Protein AF-A0A1G6AG26-F1 (afdb_monomer_lite)

Radius of gyration: 17.38 Å; chains: 1; bounding box: 46×26×56 Å

Organism: Eubacterium oxidoreducens (NCBI:txid1732)

Structure (mmCIF, N/CA/C/O backbone):
data_AF-A0A1G6AG26-F1
#
_entry.id   AF-A0A1G6AG26-F1
#
loop_
_atom_site.group_PDB
_atom_site.id
_atom_site.type_symbol
_atom_site.label_atom_id
_atom_site.label_alt_id
_atom_site.label_comp_id
_atom_site.label_asym_id
_atom_site.label_entity_id
_atom_site.label_seq_id
_atom_site.pdbx_PDB_ins_code
_atom_site.Cartn_x
_atom_site.Cartn_y
_atom_site.Cartn_z
_atom_site.occupancy
_atom_site.B_iso_or_equiv
_atom_site.auth_seq_id
_atom_site.auth_comp_id
_atom_site.auth_asym_id
_atom_site.auth_atom_id
_atom_site.pdbx_PDB_model_num
ATOM 1 N N . MET A 1 1 ? 9.557 -7.636 -20.509 1.00 59.09 1 MET A N 1
ATOM 2 C CA . MET A 1 1 ? 8.493 -6.872 -21.190 1.00 59.09 1 MET A CA 1
ATOM 3 C C . MET A 1 1 ? 7.128 -7.542 -21.044 1.00 59.09 1 MET A C 1
ATOM 5 O O . MET A 1 1 ? 6.285 -6.973 -20.363 1.00 59.09 1 MET A O 1
ATOM 9 N N . ASP A 1 2 ? 6.918 -8.763 -21.554 1.00 82.44 2 ASP A N 1
ATOM 10 C CA . ASP A 1 2 ? 5.585 -9.408 -21.527 1.00 82.44 2 ASP A CA 1
ATOM 11 C C . ASP A 1 2 ? 4.988 -9.544 -20.119 1.00 82.44 2 ASP A C 1
ATOM 13 O O . ASP A 1 2 ? 3.831 -9.195 -19.888 1.00 82.44 2 ASP A O 1
ATOM 17 N N . TYR A 1 3 ? 5.785 -9.982 -19.142 1.00 89.75 3 TYR A N 1
ATOM 18 C CA . TYR A 1 3 ? 5.288 -10.164 -17.777 1.00 89.75 3 TYR A CA 1
ATOM 19 C C . TYR A 1 3 ? 5.050 -8.845 -17.028 1.00 89.75 3 TYR A C 1
ATOM 21 O O . TYR A 1 3 ? 4.173 -8.795 -16.170 1.00 89.75 3 TYR A O 1
ATOM 29 N N . GLU A 1 4 ? 5.800 -7.782 -17.335 1.00 92.56 4 GLU A N 1
ATOM 30 C CA . GLU A 1 4 ? 5.636 -6.464 -16.702 1.00 92.56 4 GLU A CA 1
ATOM 31 C C . GLU A 1 4 ? 4.335 -5.818 -17.156 1.00 92.56 4 GLU A C 1
ATOM 33 O O . GLU A 1 4 ? 3.578 -5.302 -16.337 1.00 92.56 4 GLU A O 1
ATOM 38 N N . MET A 1 5 ? 4.036 -5.932 -18.451 1.00 94.06 5 MET A N 1
ATOM 39 C CA . MET A 1 5 ? 2.776 -5.473 -19.021 1.00 94.06 5 MET A CA 1
ATOM 40 C C . MET A 1 5 ? 1.592 -6.240 -18.434 1.00 94.06 5 MET A C 1
ATOM 42 O O . MET A 1 5 ? 0.627 -5.618 -17.994 1.00 94.06 5 MET A O 1
ATOM 46 N N . ILE A 1 6 ? 1.671 -7.574 -18.375 1.00 93.12 6 ILE A N 1
ATOM 47 C CA . ILE A 1 6 ? 0.608 -8.400 -17.786 1.00 93.12 6 ILE A CA 1
ATOM 48 C C . ILE A 1 6 ? 0.399 -8.036 -16.311 1.00 93.12 6 ILE A C 1
ATOM 50 O O . ILE A 1 6 ? -0.735 -7.809 -15.889 1.00 93.12 6 ILE A O 1
ATOM 54 N N . ALA A 1 7 ? 1.478 -7.933 -15.531 1.00 96.00 7 ALA A N 1
ATOM 55 C CA . ALA A 1 7 ? 1.404 -7.564 -14.121 1.00 96.00 7 ALA A CA 1
ATOM 56 C C . ALA A 1 7 ? 0.787 -6.169 -13.930 1.00 96.00 7 ALA A C 1
ATOM 58 O O . ALA A 1 7 ? -0.113 -6.004 -13.102 1.00 96.00 7 ALA A O 1
ATOM 59 N N . ALA A 1 8 ? 1.216 -5.185 -14.728 1.00 96.12 8 ALA A N 1
ATOM 60 C CA . ALA A 1 8 ? 0.698 -3.828 -14.651 1.00 96.12 8 ALA A CA 1
ATOM 61 C C . ALA A 1 8 ? -0.791 -3.754 -15.024 1.00 96.12 8 ALA A C 1
ATOM 63 O O . ALA A 1 8 ? -1.578 -3.115 -14.322 1.00 96.12 8 ALA A O 1
ATOM 64 N N . LEU A 1 9 ? -1.190 -4.464 -16.082 1.00 96.75 9 LEU A N 1
ATOM 65 C CA . LEU A 1 9 ? -2.568 -4.513 -16.556 1.00 96.75 9 LEU A CA 1
ATOM 66 C C . LEU A 1 9 ? -3.501 -5.170 -15.531 1.00 96.75 9 LEU A C 1
ATOM 68 O O . LEU A 1 9 ? -4.597 -4.665 -15.288 1.00 96.75 9 LEU A O 1
ATOM 72 N N . ILE A 1 10 ? -3.067 -6.264 -14.895 1.00 97.56 10 ILE A N 1
ATOM 73 C CA . ILE A 1 10 ? -3.851 -6.949 -13.857 1.00 97.56 10 ILE A CA 1
ATOM 74 C C . ILE A 1 10 ? -4.131 -6.002 -12.688 1.00 97.56 10 ILE A C 1
ATOM 76 O O . ILE A 1 10 ? -5.278 -5.892 -12.248 1.00 97.56 10 ILE A O 1
ATOM 80 N N . VAL A 1 11 ? -3.113 -5.283 -12.205 1.00 98.44 11 VAL A N 1
ATOM 81 C CA . VAL A 1 11 ? -3.307 -4.328 -11.107 1.00 98.44 11 VAL A CA 1
ATOM 82 C C . VAL A 1 11 ? -4.155 -3.140 -11.550 1.00 98.44 11 VAL A C 1
ATOM 84 O O . VAL A 1 11 ? -5.024 -2.711 -10.789 1.00 98.44 11 VAL A O 1
ATOM 87 N N . PHE A 1 12 ? -3.975 -2.634 -12.773 1.00 98.50 12 PHE A N 1
ATOM 88 C CA . PHE A 1 12 ? -4.817 -1.567 -13.313 1.00 98.50 12 PHE A CA 1
ATOM 89 C C . PHE A 1 12 ? -6.297 -1.969 -13.331 1.00 98.50 12 PHE A C 1
ATOM 91 O O . PHE A 1 12 ? -7.129 -1.262 -12.768 1.00 98.50 12 PHE A O 1
ATOM 98 N N . ILE A 1 13 ? -6.631 -3.131 -13.900 1.00 98.38 13 ILE A N 1
ATOM 99 C CA . ILE A 1 13 ? -8.017 -3.615 -13.967 1.00 98.38 13 ILE A CA 1
ATOM 100 C C . ILE A 1 13 ? -8.580 -3.829 -12.557 1.00 98.38 13 ILE A C 1
ATOM 102 O O . ILE A 1 13 ? -9.687 -3.384 -12.254 1.00 98.38 13 ILE A O 1
ATOM 106 N N . ALA A 1 14 ? -7.816 -4.466 -11.671 1.00 98.56 14 ALA A N 1
ATOM 107 C CA . ALA A 1 14 ? -8.247 -4.745 -10.306 1.00 98.56 14 ALA A CA 1
ATOM 108 C C . ALA A 1 14 ? -8.492 -3.468 -9.484 1.00 98.56 14 ALA A C 1
ATOM 110 O O . ALA A 1 14 ? -9.504 -3.352 -8.790 1.00 98.56 14 ALA A O 1
ATOM 111 N N . SER A 1 15 ? -7.593 -2.488 -9.584 1.00 98.50 15 SER A N 1
ATOM 112 C CA . SER A 1 15 ? -7.737 -1.190 -8.916 1.00 98.50 15 SER A CA 1
ATOM 113 C C . SER A 1 15 ? -8.835 -0.327 -9.533 1.00 98.50 15 SER A C 1
ATOM 115 O O . SER A 1 15 ? -9.526 0.361 -8.786 1.00 98.50 15 SER A O 1
ATOM 117 N N . LEU A 1 16 ? -9.084 -0.425 -10.843 1.00 98.44 16 LEU A N 1
ATOM 118 C CA . LEU A 1 16 ? -10.243 0.190 -11.492 1.00 98.44 16 LEU A CA 1
ATOM 119 C C . LEU A 1 16 ? -11.554 -0.402 -10.960 1.00 98.44 16 LEU A C 1
ATOM 121 O O . LEU A 1 16 ? -12.439 0.348 -10.556 1.00 98.44 16 LEU A O 1
ATOM 125 N N . ILE A 1 17 ? -11.673 -1.733 -10.893 1.00 98.31 17 ILE A N 1
ATOM 126 C CA . ILE A 1 17 ? -12.851 -2.409 -10.322 1.00 98.31 17 ILE A CA 1
ATOM 127 C C . ILE A 1 17 ? -13.053 -1.988 -8.861 1.00 98.31 17 ILE A C 1
ATOM 129 O O . ILE A 1 17 ? -14.158 -1.592 -8.476 1.00 98.31 17 ILE A O 1
ATOM 133 N N . GLY A 1 18 ? -11.985 -2.027 -8.056 1.00 97.56 18 GLY A N 1
ATOM 134 C CA . GLY A 1 18 ? -12.010 -1.586 -6.663 1.00 97.56 18 GLY A CA 1
ATOM 135 C C . GLY A 1 18 ? -12.455 -0.128 -6.531 1.00 97.56 18 GLY A C 1
ATOM 136 O O . GLY A 1 18 ? -13.363 0.179 -5.757 1.00 97.56 18 GLY A O 1
ATOM 137 N N . PHE A 1 19 ? -11.887 0.773 -7.333 1.00 97.19 19 PHE A N 1
ATOM 138 C CA . PHE A 1 19 ? -12.242 2.188 -7.324 1.00 97.19 19 PHE A CA 1
ATOM 139 C C . PHE A 1 19 ? -13.695 2.430 -7.748 1.00 97.19 19 PHE A C 1
ATOM 141 O O . PHE A 1 19 ? -14.403 3.148 -7.046 1.00 97.19 19 PHE A O 1
ATOM 148 N N . LEU A 1 20 ? -14.178 1.800 -8.825 1.00 97.50 20 LEU A N 1
ATOM 149 C CA . LEU A 1 20 ? -15.574 1.914 -9.267 1.00 97.50 20 LEU A CA 1
ATOM 150 C C . LEU A 1 20 ? -16.545 1.443 -8.178 1.00 97.50 20 LEU A C 1
ATOM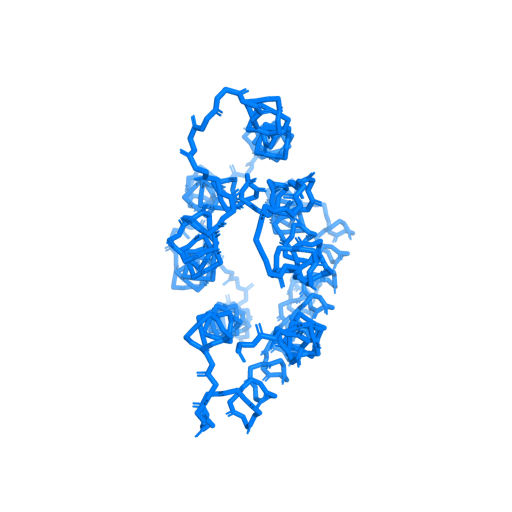 152 O O . LEU A 1 20 ? -17.523 2.134 -7.877 1.00 97.50 20 LEU A O 1
ATOM 156 N N . TYR A 1 21 ? -16.238 0.321 -7.519 1.00 96.81 21 TYR A N 1
ATOM 157 C CA . TYR A 1 21 ? -16.985 -0.124 -6.344 1.00 96.81 21 TYR A CA 1
ATOM 158 C C . TYR A 1 21 ? -16.973 0.942 -5.235 1.00 96.81 21 TYR A C 1
ATOM 160 O O . TYR A 1 21 ? -18.023 1.260 -4.662 1.00 96.81 21 TYR A O 1
ATOM 168 N N . GLY A 1 22 ? -15.809 1.533 -4.951 1.00 94.75 22 GLY A N 1
ATOM 169 C CA . GLY A 1 22 ? -15.651 2.633 -4.000 1.00 94.75 22 GLY A CA 1
ATOM 170 C C . GLY A 1 22 ? -16.479 3.868 -4.359 1.00 94.75 22 GLY A C 1
ATOM 171 O O . GLY A 1 22 ? -17.162 4.422 -3.500 1.00 94.75 22 GLY A O 1
ATOM 172 N N . VAL A 1 23 ? -16.507 4.283 -5.623 1.00 94.31 23 VAL A N 1
ATOM 173 C CA . VAL A 1 23 ? -17.298 5.438 -6.068 1.00 94.31 23 VAL A CA 1
ATOM 174 C C . VAL A 1 23 ? -18.787 5.198 -5.820 1.00 94.31 23 VAL A C 1
ATOM 176 O O . VAL A 1 23 ? -19.434 5.985 -5.124 1.00 94.31 23 VAL A O 1
ATOM 179 N N . VAL A 1 24 ? -19.307 4.075 -6.323 1.00 93.69 24 VAL A N 1
ATOM 180 C CA . VAL A 1 24 ? -20.739 3.739 -6.279 1.00 93.69 24 VAL A CA 1
ATOM 181 C C . VAL A 1 24 ? -21.231 3.518 -4.849 1.00 93.69 24 VAL A C 1
ATOM 183 O O . VAL A 1 24 ? -22.338 3.927 -4.484 1.00 93.69 24 VAL A O 1
ATOM 186 N N . THR A 1 25 ? -20.427 2.853 -4.017 1.00 91.88 25 THR A N 1
ATOM 187 C CA . THR A 1 25 ? -20.880 2.417 -2.690 1.00 91.88 25 THR A CA 1
ATOM 188 C C . THR A 1 25 ? -20.425 3.314 -1.546 1.00 91.88 25 THR A C 1
ATOM 190 O O . THR A 1 25 ? -21.105 3.342 -0.515 1.00 91.88 25 THR A O 1
ATOM 193 N N . ILE A 1 26 ? -19.311 4.035 -1.712 1.00 90.69 26 ILE A N 1
ATOM 194 C CA . ILE A 1 26 ? -18.659 4.812 -0.656 1.00 90.69 26 ILE A CA 1
ATOM 195 C C . ILE A 1 26 ? -18.723 6.318 -0.929 1.00 90.69 26 ILE A C 1
ATOM 197 O O . ILE A 1 26 ? -19.294 7.040 -0.111 1.00 90.69 26 ILE A O 1
ATOM 201 N N . VAL A 1 27 ? -18.151 6.789 -2.043 1.00 85.06 27 VAL A N 1
ATOM 202 C CA . VAL A 1 27 ? -17.879 8.223 -2.281 1.00 85.06 27 VAL A CA 1
ATOM 203 C C . VAL A 1 27 ? -19.157 9.031 -2.490 1.00 85.06 27 VAL A C 1
ATOM 205 O O . VAL A 1 27 ? -19.331 10.064 -1.840 1.00 85.06 27 VAL A O 1
ATOM 208 N N . VAL A 1 28 ? -20.054 8.545 -3.355 1.00 82.19 28 VAL A N 1
ATOM 209 C CA . VAL A 1 28 ? -21.320 9.223 -3.698 1.00 82.19 28 VAL A CA 1
ATOM 210 C C . VAL A 1 28 ? -22.279 9.276 -2.504 1.00 82.19 28 VAL A C 1
ATOM 212 O O . VAL A 1 28 ? -23.129 10.158 -2.407 1.00 82.19 28 VAL A O 1
ATOM 215 N N . ARG A 1 29 ? -22.141 8.347 -1.555 1.00 81.69 29 ARG A N 1
ATOM 216 C CA . ARG A 1 29 ? -23.006 8.257 -0.376 1.00 81.69 29 ARG A CA 1
ATOM 217 C C . ARG A 1 29 ? -22.455 9.081 0.797 1.00 81.69 29 ARG A C 1
ATOM 219 O O . ARG A 1 29 ? -21.274 9.434 0.863 1.00 81.69 29 ARG A O 1
ATOM 226 N N . ARG A 1 30 ? -23.316 9.368 1.779 1.00 80.31 30 ARG A N 1
ATOM 227 C CA . ARG A 1 30 ? -22.943 10.025 3.048 1.00 80.31 30 ARG A CA 1
ATOM 228 C C . ARG A 1 30 ? -22.248 9.051 4.014 1.00 80.31 30 ARG A C 1
ATOM 230 O O . ARG A 1 30 ? -22.712 8.840 5.124 1.00 80.31 30 ARG A O 1
ATOM 237 N N . ASN A 1 31 ? -21.156 8.432 3.572 1.00 84.94 31 ASN A N 1
ATOM 238 C CA . ASN A 1 31 ? -20.321 7.583 4.423 1.00 84.94 31 ASN A CA 1
ATOM 239 C C . ASN A 1 31 ? -19.239 8.392 5.149 1.00 84.94 31 ASN A C 1
ATOM 241 O O . ASN A 1 31 ? -18.894 9.499 4.724 1.00 84.94 31 ASN A O 1
ATOM 245 N N . ALA A 1 32 ? -18.675 7.794 6.201 1.00 86.81 32 ALA A N 1
ATOM 246 C CA . ALA A 1 32 ? -17.570 8.352 6.973 1.00 86.81 32 ALA A CA 1
ATOM 247 C C . ALA A 1 32 ? -16.374 8.742 6.087 1.00 86.81 32 ALA A C 1
ATOM 249 O O . ALA A 1 32 ? -16.048 8.057 5.112 1.00 86.81 32 ALA A O 1
ATOM 250 N N . LEU A 1 33 ? -15.691 9.829 6.463 1.00 90.12 33 LEU A N 1
ATOM 251 C CA . LEU A 1 33 ? -14.523 10.338 5.739 1.00 90.12 33 LEU A CA 1
ATOM 252 C C . LEU A 1 33 ? -13.416 9.278 5.621 1.00 90.12 33 LEU A C 1
ATOM 254 O O . LEU A 1 33 ? -12.818 9.159 4.555 1.00 90.12 33 LEU A O 1
ATOM 258 N N . TYR A 1 34 ? -13.233 8.450 6.653 1.00 90.88 34 TYR A N 1
ATOM 259 C CA . TYR A 1 34 ? -12.294 7.326 6.657 1.00 90.88 34 TYR A CA 1
ATOM 260 C C . TYR A 1 34 ? -12.449 6.422 5.424 1.00 90.88 34 TYR A C 1
ATOM 262 O O . TYR A 1 34 ? -11.497 6.221 4.674 1.00 90.88 34 TYR A O 1
ATOM 270 N N . LEU A 1 35 ? -13.673 5.958 5.138 1.00 92.06 35 LEU A N 1
ATOM 271 C CA . LEU A 1 35 ? -13.967 5.122 3.967 1.00 92.06 35 LEU A CA 1
ATOM 272 C C . LEU A 1 35 ? -13.613 5.830 2.651 1.00 92.06 35 LEU A C 1
ATOM 274 O O . LEU A 1 35 ? -13.084 5.206 1.730 1.00 92.06 35 LEU A O 1
ATOM 278 N N . LYS A 1 36 ? -13.904 7.134 2.558 1.00 94.19 36 LYS A N 1
ATOM 279 C CA . LYS A 1 36 ? -13.622 7.933 1.357 1.00 94.19 36 LYS A CA 1
ATOM 280 C C . LYS A 1 36 ? -12.121 8.070 1.121 1.00 94.19 36 LYS A C 1
ATOM 282 O O . LYS A 1 36 ? -11.691 7.926 -0.017 1.00 94.19 36 LYS A O 1
ATOM 287 N N . MET A 1 37 ? -11.331 8.278 2.175 1.00 95.12 37 MET A N 1
ATOM 288 C CA . MET A 1 37 ? -9.870 8.337 2.072 1.00 95.12 37 MET A CA 1
ATOM 289 C C . MET A 1 37 ? -9.296 7.031 1.520 1.00 95.12 37 MET A C 1
ATOM 291 O O . MET A 1 37 ? -8.472 7.070 0.612 1.00 95.12 37 MET A O 1
ATOM 295 N N . ILE A 1 38 ? -9.779 5.877 1.994 1.00 96.12 38 ILE A N 1
ATOM 296 C CA . ILE A 1 38 ? -9.297 4.584 1.489 1.00 96.12 38 ILE A CA 1
ATOM 297 C C . ILE A 1 38 ? -9.703 4.386 0.022 1.00 96.12 38 ILE A C 1
ATOM 299 O O . ILE A 1 38 ? -8.881 3.958 -0.784 1.00 96.12 38 ILE A O 1
ATOM 303 N N . ALA A 1 39 ? -10.930 4.758 -0.362 1.00 96.81 39 ALA A N 1
ATOM 304 C CA . ALA A 1 39 ? -11.371 4.689 -1.759 1.00 96.81 39 ALA A CA 1
ATOM 305 C C . ALA A 1 39 ? -10.513 5.566 -2.691 1.00 96.81 39 ALA A C 1
ATOM 307 O O . ALA A 1 39 ? -10.154 5.127 -3.784 1.00 96.81 39 ALA A O 1
ATOM 308 N N . LEU A 1 40 ? -10.137 6.769 -2.246 1.00 96.88 40 LEU A N 1
ATOM 309 C CA . LEU A 1 40 ? -9.213 7.642 -2.975 1.00 96.88 40 LEU A CA 1
ATOM 310 C C . LEU A 1 40 ? -7.797 7.056 -3.039 1.00 96.88 40 LEU A C 1
ATOM 312 O O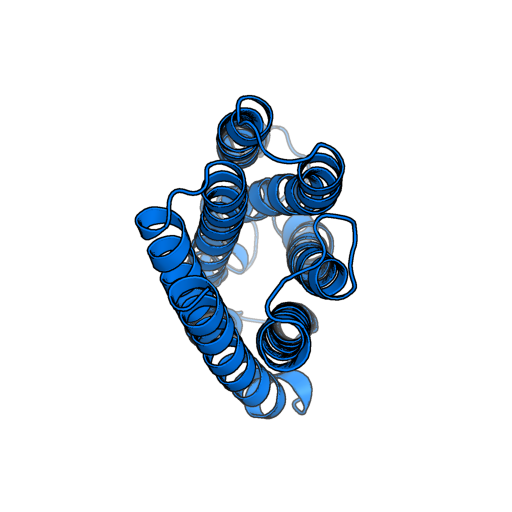 . LEU A 1 40 ? -7.162 7.137 -4.085 1.00 96.88 40 LEU A O 1
ATOM 316 N N . GLY A 1 41 ? -7.331 6.387 -1.982 1.00 97.56 41 GLY A N 1
ATOM 317 C CA . GLY A 1 41 ? -6.059 5.665 -2.009 1.00 97.56 41 GLY A CA 1
ATOM 318 C C . GLY A 1 41 ? -6.011 4.584 -3.097 1.00 97.56 41 GLY A C 1
ATOM 319 O O . GLY A 1 41 ? -5.009 4.460 -3.801 1.00 97.56 41 GLY A O 1
ATOM 320 N N . ILE A 1 42 ? -7.108 3.848 -3.300 1.00 98.25 42 ILE A N 1
ATOM 321 C CA . ILE A 1 42 ? -7.221 2.859 -4.389 1.00 98.25 42 ILE A CA 1
ATOM 322 C C . ILE A 1 42 ? -7.271 3.534 -5.763 1.00 98.25 42 ILE A C 1
ATOM 324 O O . ILE A 1 42 ? -6.651 3.040 -6.705 1.00 98.25 42 ILE A O 1
ATOM 328 N N . ALA A 1 43 ? -7.910 4.702 -5.869 1.00 97.94 43 ALA A N 1
ATOM 329 C CA . ALA A 1 43 ? -7.858 5.519 -7.081 1.00 97.94 43 ALA A CA 1
ATOM 330 C C . ALA A 1 43 ? -6.414 5.908 -7.451 1.00 97.94 43 ALA A C 1
ATOM 332 O O . ALA A 1 43 ? -6.051 5.908 -8.625 1.00 97.94 43 ALA A O 1
ATOM 333 N N . CYS A 1 44 ? -5.565 6.197 -6.460 1.00 98.44 44 CYS A N 1
ATOM 334 C CA . CYS A 1 44 ? -4.163 6.521 -6.706 1.00 98.44 44 CYS A CA 1
ATOM 335 C C . CYS A 1 44 ? -3.369 5.319 -7.257 1.00 98.44 44 CYS A C 1
ATOM 337 O O . CYS A 1 44 ? -2.572 5.504 -8.179 1.00 98.44 44 CYS A O 1
ATOM 339 N N . ILE A 1 45 ? -3.627 4.090 -6.780 1.00 98.19 45 ILE A N 1
ATOM 340 C CA . ILE A 1 45 ? -3.059 2.872 -7.396 1.00 98.19 45 ILE A CA 1
ATOM 341 C C . ILE A 1 45 ? -3.546 2.732 -8.841 1.00 98.19 45 ILE A C 1
ATOM 343 O O . ILE A 1 45 ? -2.736 2.498 -9.734 1.00 98.19 45 ILE A O 1
ATOM 347 N N . MET A 1 46 ? -4.838 2.942 -9.098 1.00 98.12 46 MET A N 1
ATOM 348 C CA . MET A 1 46 ? -5.388 2.888 -10.456 1.00 98.12 46 MET A CA 1
ATOM 349 C C . MET A 1 46 ? -4.679 3.864 -11.401 1.00 98.12 46 MET A C 1
ATOM 351 O O . MET A 1 46 ? -4.270 3.466 -12.488 1.00 98.12 46 MET A O 1
ATOM 355 N N . ILE A 1 47 ? -4.470 5.115 -10.982 1.00 97.88 47 ILE A N 1
ATOM 356 C CA . ILE A 1 47 ? -3.745 6.117 -11.781 1.00 97.88 47 ILE A CA 1
ATOM 357 C C . ILE A 1 47 ? -2.287 5.691 -12.013 1.00 97.88 47 ILE A C 1
ATOM 359 O O . ILE A 1 47 ? -1.776 5.837 -13.124 1.00 97.88 47 ILE A O 1
ATOM 363 N N . SER A 1 48 ? -1.631 5.133 -10.990 1.00 97.88 48 SER A N 1
ATOM 364 C CA . SER A 1 48 ? -0.258 4.625 -11.090 1.00 97.88 48 SER A CA 1
ATOM 365 C C . SER A 1 48 ? -0.118 3.571 -12.188 1.00 97.88 48 SER A C 1
ATOM 367 O O . SER A 1 48 ? 0.693 3.706 -13.107 1.00 97.88 48 SER A O 1
ATOM 369 N N . TYR A 1 49 ? -0.969 2.549 -12.130 1.00 97.81 49 TYR A N 1
ATOM 370 C CA . TYR A 1 49 ? -0.908 1.417 -13.043 1.00 97.81 49 TYR A CA 1
ATOM 371 C C . TYR A 1 49 ? -1.507 1.715 -14.416 1.00 97.81 49 TYR A C 1
ATOM 373 O O . TYR A 1 49 ? -1.075 1.120 -15.402 1.00 97.81 49 TYR A O 1
ATOM 381 N N . PHE A 1 50 ? -2.411 2.692 -14.519 1.00 97.75 50 PHE A N 1
ATOM 382 C CA . PHE A 1 50 ? -2.797 3.264 -15.805 1.00 97.75 50 PHE A CA 1
ATOM 383 C C . PHE A 1 50 ? -1.586 3.888 -16.508 1.00 97.75 50 PHE A C 1
ATOM 385 O O . PHE A 1 50 ? -1.314 3.568 -17.664 1.00 97.75 50 PHE A O 1
ATOM 392 N N . TYR A 1 51 ? -0.804 4.709 -15.795 1.00 97.25 51 TYR A N 1
ATOM 393 C CA . TYR A 1 51 ? 0.419 5.296 -16.341 1.00 97.25 51 TYR A CA 1
ATOM 394 C C . TYR A 1 51 ? 1.439 4.226 -16.754 1.00 97.25 51 TYR A C 1
ATOM 396 O O . TYR A 1 51 ? 1.947 4.285 -17.872 1.00 97.25 51 TYR A O 1
ATOM 404 N N . PHE A 1 52 ? 1.720 3.236 -15.898 1.00 96.00 52 PHE A N 1
ATOM 405 C CA . PHE A 1 52 ? 2.668 2.164 -16.233 1.00 96.00 52 PHE A CA 1
ATOM 406 C C . PHE A 1 52 ? 2.227 1.353 -17.452 1.00 96.00 52 PHE A C 1
ATOM 408 O O . PHE A 1 52 ? 3.037 1.106 -18.342 1.00 96.00 52 PHE A O 1
ATOM 415 N N . THR A 1 53 ? 0.939 1.015 -17.536 1.00 95.69 53 THR A N 1
ATOM 416 C CA . THR A 1 53 ? 0.377 0.308 -18.694 1.00 95.69 53 THR A CA 1
ATOM 417 C C . THR A 1 53 ? 0.542 1.135 -19.969 1.00 95.69 53 THR A C 1
ATOM 419 O O . THR A 1 53 ? 1.020 0.619 -20.974 1.00 95.69 53 THR A O 1
ATOM 422 N N . LEU A 1 54 ? 0.226 2.436 -19.934 1.00 95.06 54 LEU A N 1
ATOM 423 C CA . LEU A 1 54 ? 0.410 3.317 -21.091 1.00 95.06 54 LEU A CA 1
ATOM 424 C C . LEU A 1 54 ? 1.878 3.450 -21.513 1.00 95.06 54 LEU A C 1
ATOM 426 O O . LEU A 1 54 ? 2.159 3.456 -22.710 1.00 95.06 54 LEU A O 1
ATOM 430 N N . GLN A 1 55 ? 2.814 3.552 -20.565 1.00 95.00 55 GLN A N 1
ATOM 431 C CA . GLN A 1 55 ? 4.246 3.614 -20.882 1.00 95.00 55 GLN A CA 1
ATOM 432 C C . GLN A 1 55 ? 4.718 2.333 -21.572 1.00 95.00 55 GLN A C 1
ATOM 434 O O . GLN A 1 55 ? 5.363 2.409 -22.613 1.00 95.00 55 GLN A O 1
ATOM 439 N N . LEU A 1 56 ? 4.331 1.166 -21.053 1.00 93.69 56 LEU A N 1
ATOM 440 C CA . LEU A 1 56 ? 4.680 -0.119 -21.660 1.00 93.69 56 LEU A CA 1
ATOM 441 C C . LEU A 1 56 ? 4.055 -0.293 -23.053 1.00 93.69 56 LEU A C 1
ATOM 443 O O . LEU A 1 56 ? 4.717 -0.812 -23.941 1.00 93.69 56 LEU A O 1
ATOM 447 N N . LEU A 1 57 ? 2.832 0.202 -23.277 1.00 92.50 57 LEU A N 1
ATOM 448 C CA . LEU A 1 57 ? 2.167 0.131 -24.586 1.00 92.50 57 LEU A CA 1
ATOM 449 C C . LEU A 1 57 ? 2.728 1.105 -25.631 1.00 92.50 57 LEU A C 1
ATOM 451 O O . LEU A 1 57 ? 2.620 0.840 -26.823 1.00 92.50 57 LEU A O 1
ATOM 455 N N . THR A 1 58 ? 3.262 2.256 -25.211 1.00 93.00 58 THR A N 1
ATOM 456 C CA . THR A 1 58 ? 3.664 3.333 -26.142 1.00 93.00 58 THR A CA 1
ATOM 457 C C . THR A 1 58 ? 5.168 3.480 -26.311 1.00 93.00 58 THR A C 1
ATOM 459 O O . THR A 1 58 ? 5.615 3.979 -27.341 1.00 93.00 58 THR A O 1
ATOM 462 N N . ARG A 1 59 ? 5.949 3.101 -25.298 1.00 87.44 59 ARG A N 1
ATOM 463 C CA . ARG A 1 59 ? 7.408 3.265 -25.263 1.00 87.44 59 ARG A CA 1
ATOM 464 C C . ARG A 1 59 ? 8.154 1.978 -24.938 1.00 87.44 59 ARG A C 1
ATOM 466 O O . ARG A 1 59 ? 9.372 2.031 -24.838 1.00 87.44 59 ARG A O 1
ATOM 473 N N . GLU A 1 60 ? 7.444 0.870 -24.717 1.00 86.25 60 GLU A N 1
ATOM 474 C CA . GLU A 1 60 ? 8.012 -0.450 -24.389 1.00 86.25 60 GLU A CA 1
ATOM 475 C C . GLU A 1 60 ? 8.856 -0.490 -23.099 1.00 86.25 60 GLU A C 1
ATOM 477 O O . GLU A 1 60 ? 9.425 -1.521 -22.746 1.00 86.25 60 GLU A O 1
ATOM 482 N N . MET A 1 61 ? 8.908 0.610 -22.341 1.00 87.25 61 MET A N 1
ATOM 483 C CA . MET A 1 61 ? 9.675 0.717 -21.104 1.00 87.25 61 MET A CA 1
ATOM 484 C C . MET A 1 61 ? 9.059 1.725 -20.133 1.00 87.25 61 MET A C 1
ATOM 486 O O . MET A 1 61 ? 8.506 2.753 -20.531 1.00 87.25 61 MET A O 1
ATOM 490 N N . ILE A 1 62 ? 9.208 1.459 -18.835 1.00 88.94 62 ILE A N 1
ATOM 491 C CA . ILE A 1 62 ? 8.900 2.426 -17.777 1.00 88.94 62 ILE A CA 1
ATOM 492 C C . ILE A 1 62 ? 10.172 3.239 -17.491 1.00 88.94 62 ILE A C 1
ATOM 494 O O . ILE A 1 62 ? 11.234 2.641 -17.305 1.00 88.94 62 ILE A O 1
ATOM 498 N N . PRO A 1 63 ? 10.103 4.583 -17.420 1.00 89.75 63 PRO A N 1
ATOM 499 C CA . PRO A 1 63 ? 11.259 5.402 -17.066 1.00 89.75 63 PRO A CA 1
ATOM 500 C C . PRO A 1 63 ? 11.860 4.975 -15.723 1.00 89.75 63 PRO A C 1
ATOM 502 O O . PRO A 1 63 ? 11.138 4.861 -14.731 1.00 89.75 63 PRO A O 1
ATOM 505 N N . SER A 1 64 ? 13.179 4.773 -15.689 1.00 85.81 64 SER A N 1
ATOM 506 C CA . SER A 1 64 ? 13.885 4.300 -14.494 1.00 85.81 64 SER A CA 1
ATOM 507 C C . SER A 1 64 ? 13.878 5.319 -13.355 1.00 85.81 64 SER A C 1
ATOM 509 O O . SER A 1 64 ? 13.876 4.933 -12.195 1.00 85.81 64 SER A O 1
ATOM 511 N N . GLY A 1 65 ? 13.847 6.617 -13.658 1.00 88.88 65 GLY A N 1
ATOM 512 C CA . GLY A 1 65 ? 13.754 7.682 -12.662 1.00 88.88 65 GLY A CA 1
ATOM 513 C C . GLY A 1 65 ? 12.337 7.954 -12.154 1.00 88.88 65 GLY A C 1
ATOM 514 O O . GLY A 1 65 ? 11.376 7.238 -12.446 1.00 88.88 65 GLY A O 1
ATOM 515 N N . PHE A 1 66 ? 12.215 9.049 -11.404 1.00 91.12 66 PHE A N 1
ATOM 516 C CA . PHE A 1 66 ? 10.939 9.498 -10.870 1.00 91.12 66 PHE A CA 1
ATOM 517 C C . PHE A 1 66 ? 9.948 9.774 -12.002 1.00 91.12 66 PHE A C 1
ATOM 519 O O . PHE A 1 66 ? 10.260 10.481 -12.961 1.00 91.12 66 PHE A O 1
ATOM 526 N N . ASN A 1 67 ? 8.743 9.224 -11.886 1.00 93.25 67 ASN A N 1
ATOM 527 C CA . ASN A 1 67 ? 7.715 9.347 -12.908 1.00 93.25 67 ASN A CA 1
ATOM 528 C C . ASN A 1 67 ? 6.314 9.478 -12.295 1.00 93.25 67 ASN A C 1
ATOM 530 O O . ASN A 1 67 ? 6.104 9.257 -11.102 1.00 93.25 67 ASN A O 1
ATOM 534 N N . VAL A 1 68 ? 5.338 9.842 -13.130 1.00 92.94 68 VAL A N 1
ATOM 535 C CA . VAL A 1 68 ? 3.958 10.119 -12.696 1.00 92.94 68 VAL A CA 1
ATOM 536 C C . VAL A 1 68 ? 3.308 8.901 -12.035 1.00 92.94 68 VAL A C 1
ATOM 538 O O . VAL A 1 68 ? 2.554 9.057 -11.077 1.00 92.94 68 VAL A O 1
ATOM 541 N N . GLY A 1 69 ? 3.638 7.685 -12.477 1.00 94.00 69 GLY A N 1
ATOM 542 C CA . GLY A 1 69 ? 3.117 6.466 -11.866 1.00 94.00 69 GLY A CA 1
ATOM 543 C C . GLY A 1 69 ? 3.496 6.343 -10.388 1.00 94.00 69 GLY A C 1
ATOM 544 O O . GLY A 1 69 ? 2.680 5.929 -9.564 1.00 94.00 69 GLY A O 1
ATOM 545 N N . MET A 1 70 ? 4.690 6.793 -10.006 1.00 95.50 70 MET A N 1
ATOM 546 C CA . MET A 1 70 ? 5.141 6.755 -8.612 1.00 95.50 70 MET A CA 1
ATOM 547 C C . MET A 1 70 ? 4.340 7.694 -7.705 1.00 95.50 70 MET A C 1
ATOM 549 O O . MET A 1 70 ? 4.095 7.341 -6.553 1.00 95.50 70 MET A O 1
ATOM 553 N N . LEU A 1 71 ? 3.856 8.834 -8.214 1.00 95.50 71 LEU A N 1
ATOM 554 C CA . LEU A 1 71 ? 2.960 9.720 -7.457 1.00 95.50 71 LEU A CA 1
ATOM 555 C C . LEU A 1 71 ? 1.652 9.024 -7.075 1.00 95.50 71 LEU A C 1
ATOM 557 O O . LEU A 1 71 ? 1.130 9.270 -5.990 1.00 95.50 71 LEU A O 1
ATOM 561 N N . GLY A 1 72 ? 1.142 8.127 -7.922 1.00 97.12 72 GLY A N 1
ATOM 562 C CA . GLY A 1 72 ? -0.024 7.311 -7.590 1.00 97.12 72 GLY A CA 1
ATOM 563 C C . GLY A 1 72 ? 0.250 6.334 -6.439 1.00 97.12 72 GLY A C 1
ATOM 564 O O . GLY A 1 72 ? -0.565 6.203 -5.526 1.00 97.12 72 GLY A O 1
ATOM 565 N N . LEU A 1 73 ? 1.431 5.709 -6.402 1.00 97.75 73 LEU A N 1
ATOM 566 C CA . LEU A 1 73 ? 1.818 4.866 -5.264 1.00 97.75 73 LEU A CA 1
ATOM 567 C C . LEU A 1 73 ? 1.988 5.699 -3.988 1.00 97.75 73 LEU A C 1
ATOM 569 O O . LEU A 1 73 ? 1.399 5.364 -2.962 1.00 97.75 73 LEU A O 1
ATOM 573 N N . VAL A 1 74 ? 2.719 6.818 -4.057 1.00 98.12 74 VAL A N 1
ATOM 574 C CA . VAL A 1 74 ? 2.887 7.749 -2.925 1.00 98.12 74 VAL A CA 1
ATOM 575 C C . VAL A 1 74 ? 1.529 8.219 -2.401 1.00 98.12 74 VAL A C 1
ATOM 577 O O . VAL A 1 74 ? 1.273 8.142 -1.201 1.00 98.12 74 VAL A O 1
ATOM 580 N N . GLY A 1 75 ? 0.638 8.651 -3.296 1.00 97.81 75 GLY A N 1
ATOM 581 C CA . GLY A 1 75 ? -0.702 9.118 -2.951 1.00 97.81 75 GLY A CA 1
ATOM 582 C C . GLY A 1 75 ? -1.526 8.053 -2.233 1.00 97.81 75 GLY A C 1
ATOM 583 O O . GLY A 1 75 ? -2.141 8.353 -1.211 1.00 97.81 75 GLY A O 1
ATOM 584 N N . CYS A 1 76 ? -1.479 6.799 -2.698 1.00 98.19 76 CYS A N 1
ATOM 585 C CA . CYS A 1 76 ? -2.162 5.691 -2.033 1.00 98.19 76 CYS A CA 1
ATOM 586 C C . CYS A 1 76 ? -1.729 5.562 -0.571 1.00 98.19 76 CYS A C 1
ATOM 588 O O . CYS A 1 76 ? -2.559 5.657 0.335 1.00 98.19 76 CYS A O 1
ATOM 590 N N . PHE A 1 77 ? -0.426 5.397 -0.330 1.00 98.19 77 PHE A N 1
ATOM 591 C CA . PHE A 1 77 ? 0.076 5.156 1.020 1.00 98.19 77 PHE A CA 1
ATOM 592 C C . PHE A 1 77 ? -0.008 6.394 1.915 1.00 98.19 77 PHE A C 1
ATOM 594 O O . PHE A 1 77 ? -0.167 6.235 3.122 1.00 98.19 77 PHE A O 1
ATOM 601 N N . LEU A 1 78 ? -0.010 7.610 1.356 1.00 97.56 78 LEU A N 1
ATOM 602 C CA . LEU A 1 78 ? -0.364 8.817 2.107 1.00 97.56 78 LEU A CA 1
ATOM 603 C C . LEU A 1 78 ? -1.823 8.792 2.565 1.00 97.56 78 LEU A C 1
ATOM 605 O O . LEU A 1 78 ? -2.077 9.057 3.735 1.00 97.56 78 LEU A O 1
ATOM 609 N N . PHE A 1 79 ? -2.779 8.417 1.708 1.00 97.44 79 PHE A N 1
ATOM 610 C CA . PHE A 1 79 ? -4.174 8.266 2.135 1.00 97.44 79 PHE A CA 1
ATOM 611 C C . PHE A 1 79 ? -4.329 7.202 3.228 1.00 97.44 79 PHE A C 1
ATOM 613 O O . PHE A 1 79 ? -5.012 7.456 4.222 1.00 97.44 79 PHE A O 1
ATOM 620 N N . LEU A 1 80 ? -3.674 6.042 3.083 1.00 96.69 80 LEU A N 1
ATOM 621 C CA . LEU A 1 80 ? -3.718 4.974 4.091 1.00 96.69 80 LEU A CA 1
ATOM 622 C C . LEU A 1 80 ? -3.078 5.404 5.421 1.00 96.69 80 LEU A C 1
ATOM 624 O O . LEU A 1 80 ? -3.621 5.114 6.493 1.00 96.69 80 LEU A O 1
ATOM 628 N N . LEU A 1 81 ? -1.951 6.120 5.351 1.00 96.31 81 LEU A N 1
ATOM 629 C CA . LEU A 1 81 ? -1.263 6.683 6.509 1.00 96.31 81 LEU A CA 1
ATOM 630 C C . LEU A 1 81 ? -2.134 7.734 7.194 1.00 96.31 81 LEU A C 1
ATOM 632 O O . LEU A 1 81 ? -2.404 7.602 8.380 1.00 96.31 81 LEU A O 1
ATOM 636 N N . SER A 1 82 ? -2.610 8.747 6.470 1.00 94.50 82 SER A N 1
ATOM 637 C CA . SER A 1 82 ? -3.408 9.840 7.034 1.00 94.50 82 SER A CA 1
ATOM 638 C C . SER A 1 82 ? -4.733 9.355 7.617 1.00 94.50 82 SER A C 1
ATOM 640 O O . SER A 1 82 ? -5.145 9.847 8.666 1.00 94.50 82 SER A O 1
ATOM 642 N N . ALA A 1 83 ? -5.384 8.372 6.989 1.00 92.56 83 ALA A N 1
ATOM 643 C CA . ALA A 1 83 ? -6.617 7.794 7.513 1.00 92.56 83 ALA A CA 1
ATOM 644 C C . ALA A 1 83 ? -6.379 7.109 8.869 1.00 92.56 83 ALA A C 1
ATOM 646 O O . ALA A 1 83 ? -7.167 7.279 9.797 1.00 92.56 83 ALA A O 1
ATOM 647 N N . ASN A 1 84 ? -5.278 6.367 9.007 1.00 91.31 84 ASN A N 1
ATOM 648 C CA . ASN A 1 84 ? -4.974 5.663 10.247 1.00 91.31 84 ASN A CA 1
ATOM 649 C C . ASN A 1 84 ? -4.331 6.565 11.302 1.00 91.31 84 ASN A C 1
ATOM 651 O O . ASN A 1 84 ? -4.869 6.651 12.394 1.00 91.31 84 ASN A O 1
ATOM 655 N N . TYR A 1 85 ? -3.239 7.259 10.986 1.00 88.00 85 TYR A N 1
ATOM 656 C CA . TYR A 1 85 ? -2.553 8.159 11.917 1.00 88.00 85 TYR A CA 1
ATOM 657 C C . TYR A 1 85 ? -3.435 9.333 12.363 1.00 88.00 85 TYR A C 1
ATOM 659 O O . TYR A 1 85 ? -3.438 9.686 13.535 1.00 88.00 85 TYR A O 1
ATOM 667 N N . GLY A 1 86 ? -4.186 9.945 11.444 1.00 76.88 86 GLY A N 1
ATOM 668 C CA . GLY A 1 86 ? -4.975 11.136 11.755 1.00 76.88 86 GLY A CA 1
ATOM 669 C C . GLY A 1 86 ? -6.293 10.824 12.464 1.00 76.88 86 GLY A C 1
ATOM 670 O O . GLY A 1 86 ? -6.597 11.423 13.494 1.00 76.88 86 GLY A O 1
ATOM 671 N N . GLN A 1 87 ? -7.095 9.910 11.905 1.00 79.50 87 GLN A N 1
ATOM 672 C CA . GLN A 1 87 ? -8.472 9.693 12.370 1.00 79.50 87 GLN A CA 1
ATOM 673 C C . GLN A 1 87 ? -8.619 8.540 13.357 1.00 79.50 87 GLN A C 1
ATOM 675 O O . GLN A 1 87 ? -9.383 8.663 14.304 1.00 79.50 87 GLN A O 1
ATOM 680 N N . MET A 1 88 ? -7.952 7.409 13.115 1.00 87.06 88 MET A N 1
ATOM 681 C CA . MET A 1 88 ? -8.151 6.211 13.940 1.00 87.06 88 MET A CA 1
ATOM 682 C C . MET A 1 88 ? -7.217 6.179 15.148 1.00 87.06 88 MET A C 1
ATOM 684 O O . MET A 1 88 ? -7.639 5.778 16.226 1.00 87.06 88 MET A O 1
ATOM 688 N N . ASP A 1 89 ? -5.971 6.630 14.994 1.00 87.31 89 ASP A N 1
ATOM 689 C CA . ASP A 1 89 ? -4.964 6.558 16.056 1.00 87.31 89 ASP A CA 1
ATOM 690 C C . ASP A 1 89 ? -5.359 7.396 17.272 1.00 87.31 89 ASP A C 1
ATOM 692 O O . ASP A 1 89 ? -5.198 6.954 18.404 1.00 87.31 89 ASP A O 1
ATOM 696 N N . SER A 1 90 ? -5.950 8.568 17.031 1.00 83.06 90 SER A N 1
ATOM 697 C CA . SER A 1 90 ? -6.458 9.466 18.073 1.00 83.06 90 SER A CA 1
ATOM 698 C C . SER A 1 90 ? -7.657 8.899 18.841 1.00 83.06 90 SER A C 1
ATOM 700 O O . SER A 1 90 ? -7.892 9.312 19.971 1.00 83.06 90 SER A O 1
ATOM 702 N N . LEU A 1 91 ? -8.391 7.944 18.257 1.00 83.25 91 LEU A N 1
ATOM 703 C CA . LEU A 1 91 ? -9.468 7.206 18.927 1.00 83.25 91 LEU A CA 1
ATOM 704 C C . LEU A 1 91 ? -8.951 5.961 19.663 1.00 83.25 91 LEU A C 1
ATOM 706 O O . LEU A 1 91 ? -9.598 5.476 20.585 1.00 83.25 91 LEU A O 1
ATOM 710 N N . ALA A 1 92 ? -7.818 5.408 19.226 1.00 82.94 92 ALA A N 1
ATOM 711 C CA . ALA A 1 92 ? -7.274 4.150 19.730 1.00 82.94 92 ALA A CA 1
ATOM 712 C C . ALA A 1 92 ? -6.251 4.324 20.856 1.00 82.94 92 ALA A C 1
ATOM 714 O O . ALA A 1 92 ? -6.098 3.433 21.688 1.00 82.94 92 ALA A O 1
ATOM 715 N N . ASP A 1 93 ? -5.480 5.409 20.828 1.00 86.12 93 ASP A N 1
ATOM 716 C CA . ASP A 1 93 ? -4.299 5.594 21.665 1.00 86.12 93 ASP A CA 1
ATOM 717 C C . ASP A 1 93 ? -4.346 6.947 22.378 1.00 86.12 93 ASP A C 1
ATOM 719 O O . ASP A 1 93 ? -4.100 7.999 21.793 1.00 86.12 93 ASP A O 1
ATOM 723 N N . ASP A 1 94 ? -4.607 6.894 23.682 1.00 85.88 94 ASP A N 1
ATOM 724 C CA . ASP A 1 94 ? -4.637 8.041 24.593 1.00 85.88 94 ASP A CA 1
ATOM 725 C C . ASP A 1 94 ? -3.235 8.524 25.022 1.00 85.88 94 ASP A C 1
ATOM 727 O O . ASP A 1 94 ? -3.096 9.448 25.824 1.00 85.88 94 ASP A O 1
ATOM 731 N N . GLY A 1 95 ? -2.167 7.880 24.537 1.00 85.50 95 GLY A N 1
ATOM 732 C CA . GLY A 1 95 ? -0.791 8.186 24.923 1.00 85.50 95 GLY A CA 1
ATOM 733 C C . GLY A 1 95 ? -0.377 7.612 26.284 1.00 85.50 95 GLY A C 1
ATOM 734 O O . GLY A 1 95 ? 0.797 7.711 26.659 1.00 85.50 95 GLY A O 1
ATOM 735 N N . SER A 1 96 ? -1.275 6.935 27.006 1.00 87.94 96 SER A N 1
ATOM 736 C CA . SER A 1 96 ? -0.991 6.370 28.328 1.00 87.94 96 SER A CA 1
ATOM 737 C C . SER A 1 96 ? 0.107 5.302 28.274 1.00 87.94 96 SER A C 1
ATOM 739 O O . SER A 1 96 ? 0.381 4.675 27.242 1.00 87.94 96 SER A O 1
ATOM 741 N N . LYS A 1 97 ? 0.777 5.063 29.409 1.00 89.31 97 LYS A N 1
ATOM 742 C CA . LYS A 1 97 ? 1.811 4.016 29.513 1.00 89.31 97 LYS A CA 1
ATOM 743 C C . LYS A 1 97 ? 1.236 2.606 29.350 1.00 89.31 97 LYS A C 1
ATOM 745 O O . LYS A 1 97 ? 1.967 1.708 28.936 1.00 89.31 97 LYS A O 1
ATOM 750 N N . THR A 1 98 ? -0.059 2.425 29.603 1.00 88.38 98 THR A N 1
ATOM 751 C CA . THR A 1 98 ? -0.775 1.147 29.491 1.00 88.38 98 THR A CA 1
ATOM 752 C C . THR A 1 98 ? -0.622 0.527 28.102 1.00 88.38 98 THR A C 1
ATOM 754 O O . THR A 1 98 ? -0.382 -0.677 27.979 1.00 88.38 98 THR A O 1
ATOM 757 N N . PHE A 1 99 ? -0.665 1.351 27.050 1.00 89.06 99 PHE A N 1
ATOM 758 C CA . PHE A 1 99 ? -0.554 0.881 25.668 1.00 89.06 99 PHE A CA 1
ATOM 759 C C . PHE A 1 99 ? 0.854 0.972 25.067 1.00 89.06 99 PHE A C 1
ATOM 761 O O . PHE A 1 99 ? 1.055 0.623 23.900 1.00 89.06 99 PHE A O 1
ATOM 768 N N . ALA A 1 100 ? 1.863 1.362 25.857 1.00 91.31 100 ALA A N 1
ATOM 769 C CA . ALA A 1 100 ? 3.235 1.531 25.373 1.00 91.31 100 ALA A CA 1
ATOM 770 C C . ALA A 1 100 ? 3.781 0.264 24.696 1.00 91.31 100 ALA A C 1
ATOM 772 O O . ALA A 1 100 ? 4.402 0.352 23.637 1.00 91.31 100 ALA A O 1
ATOM 773 N N . LYS A 1 101 ? 3.476 -0.922 25.242 1.00 93.88 101 LYS A N 1
ATOM 774 C CA . LYS A 1 101 ? 3.898 -2.203 24.651 1.00 93.88 101 LYS A CA 1
ATOM 775 C C . LYS A 1 101 ? 3.417 -2.374 23.204 1.00 93.88 101 LYS A C 1
ATOM 777 O O . LYS A 1 101 ? 4.197 -2.781 22.351 1.00 93.88 101 LYS A O 1
ATOM 782 N N . TYR A 1 102 ? 2.173 -2.002 22.898 1.00 92.75 102 TYR A N 1
ATOM 783 C CA . TYR A 1 102 ? 1.614 -2.125 21.549 1.00 92.75 102 TYR A CA 1
ATOM 784 C C . TYR A 1 102 ? 2.219 -1.089 20.598 1.00 92.75 102 TYR A C 1
ATOM 786 O O . TYR A 1 102 ? 2.485 -1.403 19.439 1.00 92.75 102 TYR A O 1
ATOM 794 N N . ARG A 1 103 ? 2.533 0.118 21.093 1.00 93.94 103 ARG A N 1
ATOM 795 C CA . ARG A 1 103 ? 3.286 1.114 20.314 1.00 93.94 103 ARG A CA 1
ATOM 796 C C . ARG A 1 103 ? 4.659 0.583 19.902 1.00 93.94 103 ARG A C 1
ATOM 798 O O . ARG A 1 103 ? 5.023 0.736 18.740 1.00 93.94 103 ARG A O 1
ATOM 805 N N . TYR A 1 104 ? 5.391 -0.076 20.801 1.00 95.38 104 TYR A N 1
ATOM 806 C CA . TYR A 1 104 ? 6.694 -0.657 20.464 1.00 95.38 104 TYR A CA 1
ATOM 807 C C . TYR A 1 104 ? 6.578 -1.835 19.494 1.00 95.38 104 TYR A C 1
ATOM 809 O O . TYR A 1 104 ? 7.285 -1.861 18.490 1.00 95.38 104 TYR A O 1
ATOM 817 N N . ILE A 1 105 ? 5.634 -2.755 19.720 1.00 96.38 105 ILE A N 1
ATOM 818 C CA . ILE A 1 105 ? 5.407 -3.889 18.809 1.00 96.38 105 ILE A CA 1
ATOM 819 C C . ILE A 1 105 ? 4.998 -3.401 17.409 1.00 96.38 105 ILE A C 1
ATOM 821 O O . ILE A 1 105 ? 5.401 -3.997 16.413 1.00 96.38 105 ILE A O 1
ATOM 825 N N . SER A 1 106 ? 4.275 -2.280 17.296 1.00 96.44 106 SER A N 1
ATOM 826 C CA . SER A 1 106 ? 3.887 -1.722 15.991 1.00 96.44 106 SER A CA 1
ATOM 827 C C . SER A 1 106 ? 5.070 -1.350 15.086 1.00 96.44 106 SER A C 1
ATOM 829 O O . SER A 1 106 ? 4.897 -1.274 13.871 1.00 96.44 106 SER A O 1
ATOM 831 N N . TYR A 1 107 ? 6.277 -1.167 15.640 1.00 97.62 107 TYR A N 1
ATOM 832 C CA . TYR A 1 107 ? 7.487 -0.915 14.852 1.00 97.62 107 TYR A CA 1
ATOM 833 C C . TYR A 1 107 ? 8.061 -2.167 14.174 1.00 97.62 107 TYR A C 1
ATOM 835 O O . TYR A 1 107 ? 8.927 -2.038 13.313 1.00 97.62 107 TYR A O 1
ATOM 843 N N . VAL A 1 108 ? 7.569 -3.369 14.484 1.00 98.25 108 VAL A N 1
ATOM 844 C CA . VAL A 1 108 ? 8.036 -4.597 13.822 1.00 98.25 108 VAL A CA 1
ATOM 845 C C . VAL A 1 108 ? 7.779 -4.539 12.313 1.00 98.25 108 VAL A C 1
ATOM 847 O O . VAL A 1 108 ? 8.701 -4.767 11.538 1.00 98.25 108 VAL A O 1
ATOM 850 N N . ALA A 1 109 ? 6.566 -4.169 11.884 1.00 98.12 109 ALA A N 1
ATOM 851 C CA . ALA A 1 109 ? 6.228 -4.041 10.464 1.00 98.12 109 ALA A CA 1
ATOM 852 C C . ALA A 1 109 ? 7.154 -3.073 9.698 1.00 98.12 109 ALA A C 1
ATOM 854 O O . ALA A 1 109 ? 7.778 -3.517 8.734 1.00 98.12 109 ALA A O 1
ATOM 855 N N . PRO A 1 110 ? 7.315 -1.796 10.103 1.00 98.25 110 PRO A N 1
ATOM 856 C CA . PRO A 1 110 ? 8.183 -0.874 9.381 1.00 98.25 110 PRO A CA 1
ATOM 857 C C . PRO A 1 110 ? 9.647 -1.318 9.380 1.00 98.25 110 PRO A C 1
ATOM 859 O O . PRO A 1 110 ? 10.304 -1.170 8.356 1.00 98.25 110 PRO A O 1
ATOM 862 N N . ILE A 1 111 ? 10.157 -1.895 10.477 1.00 98.50 111 ILE A N 1
ATOM 863 C CA . ILE A 1 111 ? 11.538 -2.400 10.530 1.00 98.50 111 ILE A CA 1
ATOM 864 C C . ILE A 1 111 ? 11.727 -3.537 9.524 1.00 98.50 111 ILE A C 1
ATOM 866 O O . ILE A 1 111 ? 12.655 -3.488 8.721 1.00 98.50 111 ILE A O 1
ATOM 870 N N . VAL A 1 112 ? 10.834 -4.531 9.526 1.00 98.50 112 VAL A N 1
ATOM 871 C CA . VAL A 1 112 ? 10.908 -5.667 8.595 1.00 98.50 112 VAL A CA 1
ATOM 872 C C . VAL A 1 112 ? 10.834 -5.181 7.149 1.00 98.50 112 VAL A C 1
ATOM 874 O O . VAL A 1 112 ? 11.677 -5.553 6.338 1.00 98.50 112 VAL A O 1
ATOM 877 N N . LEU A 1 113 ? 9.876 -4.308 6.824 1.00 98.62 113 LEU A N 1
ATOM 878 C CA . LEU A 1 113 ? 9.725 -3.778 5.469 1.00 98.62 113 LEU A CA 1
ATOM 879 C C . LEU A 1 113 ? 10.922 -2.923 5.031 1.00 98.62 113 LEU A C 1
ATOM 881 O O . LEU A 1 113 ? 11.356 -3.036 3.886 1.00 98.62 113 LEU A O 1
ATOM 885 N N . ALA A 1 114 ? 11.491 -2.115 5.929 1.00 98.31 114 ALA A N 1
ATOM 886 C CA . ALA A 1 114 ? 12.690 -1.335 5.642 1.00 98.31 114 ALA A CA 1
ATOM 887 C C . ALA A 1 114 ? 13.899 -2.242 5.370 1.00 98.31 114 ALA A C 1
ATOM 889 O O . ALA A 1 114 ? 14.592 -2.041 4.376 1.00 98.31 114 ALA A O 1
ATOM 890 N N . VAL A 1 115 ? 14.118 -3.273 6.196 1.00 98.12 115 VAL A N 1
ATOM 891 C CA . VAL A 1 115 ? 15.198 -4.257 5.996 1.00 98.12 115 VAL A CA 1
ATOM 892 C C . VAL A 1 115 ? 15.031 -4.992 4.668 1.00 98.12 115 VAL A C 1
ATOM 894 O O . VAL A 1 115 ? 15.997 -5.128 3.923 1.00 98.12 115 VAL A O 1
ATOM 897 N N . VAL A 1 116 ? 13.808 -5.410 4.324 1.00 98.12 116 VAL A N 1
ATOM 898 C CA . VAL A 1 116 ? 13.532 -6.031 3.019 1.00 98.12 116 VAL A CA 1
ATOM 899 C C . VAL A 1 116 ? 13.853 -5.062 1.876 1.00 98.12 116 VAL A C 1
ATOM 901 O O . VAL A 1 116 ? 14.462 -5.455 0.884 1.00 98.12 116 VAL A O 1
ATOM 904 N N . PHE A 1 117 ? 13.500 -3.783 2.012 1.00 98.06 117 PHE A N 1
ATOM 905 C CA . PHE A 1 117 ? 13.769 -2.790 0.977 1.00 98.06 117 PHE A CA 1
ATOM 906 C C . PHE A 1 117 ? 15.267 -2.485 0.793 1.00 98.06 117 PHE A C 1
ATOM 908 O O . PHE A 1 117 ? 15.693 -2.207 -0.327 1.00 98.06 117 PHE A O 1
ATOM 915 N N . VAL A 1 118 ? 16.097 -2.609 1.840 1.00 97.19 118 VAL A N 1
ATOM 916 C CA . VAL A 1 118 ? 17.562 -2.437 1.733 1.00 97.19 118 VAL A CA 1
ATOM 917 C C . VAL A 1 118 ? 18.174 -3.380 0.692 1.00 97.19 118 VAL A C 1
ATOM 919 O O . VAL A 1 118 ? 19.105 -2.978 -0.008 1.00 97.19 118 VAL A O 1
ATOM 922 N N . PHE A 1 119 ? 17.616 -4.580 0.488 1.00 95.69 119 PHE A N 1
ATOM 923 C CA . PHE A 1 119 ? 18.093 -5.492 -0.559 1.00 95.69 119 PHE A CA 1
ATOM 924 C C . PHE A 1 119 ? 18.010 -4.888 -1.968 1.00 95.69 119 PHE A C 1
ATOM 926 O O . PHE A 1 119 ? 18.841 -5.227 -2.807 1.00 95.69 119 PHE A O 1
ATOM 933 N N . ALA A 1 120 ? 17.102 -3.936 -2.232 1.00 94.62 120 ALA A N 1
ATOM 934 C CA . ALA A 1 120 ? 17.064 -3.223 -3.511 1.00 94.62 120 ALA A CA 1
ATOM 935 C C . ALA A 1 120 ? 18.387 -2.493 -3.804 1.00 94.62 120 ALA A C 1
ATOM 937 O O . ALA A 1 120 ? 18.818 -2.448 -4.956 1.00 94.62 120 ALA A O 1
ATOM 938 N N . TYR A 1 121 ? 19.074 -1.973 -2.781 1.00 95.31 121 TYR A N 1
ATOM 939 C CA . TYR A 1 121 ? 20.355 -1.276 -2.941 1.00 95.31 121 TYR A CA 1
ATOM 940 C C . TYR A 1 121 ? 21.532 -2.210 -3.230 1.00 95.31 121 TYR A C 1
ATOM 942 O O . TYR A 1 121 ? 22.525 -1.755 -3.795 1.00 95.31 121 TYR A O 1
ATOM 950 N N . MET A 1 122 ? 21.393 -3.502 -2.926 1.00 95.31 122 MET A N 1
ATOM 951 C CA . MET A 1 122 ? 22.398 -4.529 -3.214 1.00 95.31 122 MET A CA 1
ATOM 952 C C . MET A 1 122 ? 22.343 -5.037 -4.666 1.00 95.31 122 MET A C 1
ATOM 954 O O . MET A 1 122 ? 23.213 -5.792 -5.088 1.00 95.31 122 MET A O 1
ATOM 958 N N . THR A 1 123 ? 21.329 -4.636 -5.437 1.00 94.75 123 THR A N 1
ATOM 959 C CA . THR A 1 123 ? 21.145 -5.037 -6.844 1.00 94.75 123 THR A CA 1
ATOM 960 C C . THR A 1 123 ? 21.960 -4.169 -7.809 1.00 94.75 123 THR A C 1
ATOM 962 O O . THR A 1 123 ? 22.412 -3.080 -7.449 1.00 94.75 123 THR A O 1
ATOM 965 N N . SER A 1 124 ? 22.085 -4.588 -9.070 1.00 92.75 124 SER A N 1
ATOM 966 C CA . SER A 1 124 ? 22.702 -3.796 -10.148 1.00 92.75 124 SER A CA 1
ATOM 967 C C . SER A 1 124 ? 21.773 -2.739 -10.767 1.00 92.75 124 SER A C 1
ATOM 969 O O . SER A 1 124 ? 22.178 -2.064 -11.711 1.00 92.75 124 SER A O 1
ATOM 971 N N . ALA A 1 125 ? 20.550 -2.557 -10.249 1.00 93.69 125 ALA A N 1
ATOM 972 C CA . ALA A 1 125 ? 19.607 -1.574 -10.780 1.00 93.69 125 ALA A CA 1
ATOM 973 C C . ALA A 1 125 ? 20.156 -0.138 -10.741 1.00 93.69 125 ALA A C 1
ATOM 975 O O . ALA A 1 125 ? 20.924 0.241 -9.846 1.00 93.69 125 ALA A O 1
ATOM 976 N N . GLU A 1 126 ? 19.695 0.675 -11.692 1.00 95.12 126 GLU A N 1
ATOM 977 C CA . GLU A 1 126 ? 20.067 2.082 -11.802 1.00 95.12 126 GLU A CA 1
ATOM 978 C C . GLU A 1 126 ? 19.768 2.862 -10.516 1.00 95.12 126 GLU A C 1
ATOM 980 O O . GLU A 1 126 ? 18.724 2.698 -9.875 1.00 95.12 126 GLU A O 1
ATOM 985 N N . LEU A 1 127 ? 20.677 3.771 -10.158 1.00 94.12 127 LEU A N 1
ATOM 986 C CA . LEU A 1 127 ? 20.552 4.580 -8.946 1.00 94.12 127 LEU A CA 1
ATOM 987 C C . LEU A 1 127 ? 19.275 5.435 -8.949 1.00 94.12 127 LEU A C 1
ATOM 989 O O . LEU A 1 127 ? 18.622 5.554 -7.915 1.00 94.12 127 LEU A O 1
ATOM 993 N N . ALA A 1 128 ? 18.884 5.975 -10.108 1.00 94.88 128 ALA A N 1
ATOM 994 C CA . ALA A 1 128 ? 17.661 6.765 -10.252 1.00 94.88 128 ALA A CA 1
ATOM 995 C C . ALA A 1 128 ? 16.403 5.966 -9.857 1.00 94.88 128 ALA A C 1
ATOM 997 O O . ALA A 1 128 ? 15.537 6.491 -9.150 1.00 94.88 128 ALA A O 1
ATOM 998 N N . LYS A 1 129 ? 16.344 4.678 -10.224 1.00 95.38 129 LYS A N 1
ATOM 999 C CA . LYS A 1 129 ? 15.257 3.755 -9.861 1.00 95.38 129 LYS A CA 1
ATOM 1000 C C . LYS A 1 129 ? 15.208 3.504 -8.367 1.00 95.38 129 LYS A C 1
ATOM 1002 O O . LYS A 1 129 ? 14.161 3.680 -7.745 1.00 95.38 129 LYS A O 1
ATOM 1007 N N . LYS A 1 130 ? 16.364 3.199 -7.774 1.00 95.62 130 LYS A N 1
ATOM 1008 C CA . LYS A 1 130 ? 16.500 2.990 -6.326 1.00 95.62 130 LYS A CA 1
ATOM 1009 C C . LYS A 1 130 ? 16.040 4.216 -5.537 1.00 95.62 130 LYS A C 1
ATOM 1011 O O . LYS A 1 130 ? 15.204 4.077 -4.655 1.00 95.62 130 LYS A O 1
ATOM 1016 N N . ILE A 1 131 ? 16.517 5.413 -5.891 1.00 94.81 131 ILE A N 1
ATOM 1017 C CA . ILE A 1 131 ? 16.131 6.672 -5.227 1.00 94.81 131 ILE A CA 1
ATOM 1018 C C . ILE A 1 131 ? 14.619 6.901 -5.315 1.00 94.81 131 ILE A C 1
ATOM 1020 O O . ILE A 1 131 ? 13.982 7.254 -4.322 1.00 94.81 131 ILE A O 1
ATOM 1024 N N . SER A 1 132 ? 14.036 6.671 -6.488 1.00 95.06 132 SER A N 1
ATOM 1025 C CA . SER A 1 132 ? 12.611 6.914 -6.699 1.00 95.06 132 SER A CA 1
ATOM 1026 C C . SER A 1 132 ? 11.740 5.926 -5.917 1.00 95.06 132 SER A C 1
ATOM 1028 O O . SER A 1 132 ? 10.738 6.319 -5.320 1.00 95.06 132 SER A O 1
ATOM 1030 N N . TYR A 1 133 ? 12.156 4.660 -5.829 1.00 97.25 133 TYR A N 1
ATOM 1031 C CA . TYR A 1 133 ? 11.514 3.673 -4.961 1.00 97.25 133 TYR A CA 1
ATOM 1032 C C . TYR A 1 133 ? 11.727 3.939 -3.478 1.00 97.25 133 TYR A C 1
ATOM 1034 O O . TYR A 1 133 ? 10.820 3.666 -2.701 1.00 97.25 133 TYR A O 1
ATOM 1042 N N . THR A 1 134 ? 12.842 4.544 -3.068 1.00 97.25 134 THR A N 1
ATOM 1043 C CA . THR A 1 134 ? 13.052 4.944 -1.668 1.00 97.25 134 THR A CA 1
ATOM 1044 C C . THR A 1 134 ? 12.013 5.952 -1.201 1.00 97.25 134 THR A C 1
ATOM 1046 O O . THR A 1 134 ? 11.521 5.839 -0.078 1.00 97.25 134 THR A O 1
ATOM 1049 N N . LEU A 1 135 ? 11.611 6.891 -2.064 1.00 96.19 135 LEU A N 1
ATOM 1050 C CA . LEU A 1 135 ? 10.534 7.833 -1.752 1.00 96.19 135 LEU A CA 1
ATOM 1051 C C . LEU A 1 135 ? 9.208 7.106 -1.476 1.00 96.19 135 LEU A C 1
ATOM 1053 O O . LEU A 1 135 ? 8.546 7.380 -0.476 1.00 96.19 135 LEU A O 1
ATOM 1057 N N . VAL A 1 136 ? 8.837 6.157 -2.340 1.00 97.94 136 VAL A N 1
ATOM 1058 C CA . VAL A 1 136 ? 7.618 5.349 -2.167 1.00 97.94 136 VAL A CA 1
ATOM 1059 C C . VAL A 1 136 ? 7.732 4.483 -0.909 1.00 97.94 136 VAL A C 1
ATOM 1061 O O . VAL A 1 136 ? 6.836 4.489 -0.065 1.00 97.94 136 VAL A O 1
ATOM 1064 N N . ALA A 1 137 ? 8.855 3.782 -0.748 1.00 98.19 137 ALA A N 1
ATOM 1065 C CA . ALA A 1 137 ? 9.116 2.877 0.361 1.00 98.19 137 ALA A CA 1
ATOM 1066 C C . ALA A 1 137 ? 9.065 3.589 1.715 1.00 98.19 137 ALA A C 1
ATOM 1068 O O . ALA A 1 137 ? 8.494 3.038 2.650 1.00 98.19 137 ALA A O 1
ATOM 1069 N N . ALA A 1 138 ? 9.576 4.819 1.827 1.00 98.06 138 ALA A N 1
ATOM 1070 C CA . ALA A 1 138 ? 9.509 5.591 3.067 1.00 98.06 138 ALA A CA 1
ATOM 1071 C C . ALA A 1 138 ? 8.059 5.792 3.546 1.00 98.06 138 ALA A C 1
ATOM 1073 O O . ALA A 1 138 ? 7.758 5.609 4.728 1.00 98.06 138 ALA A O 1
ATOM 1074 N N . ILE A 1 139 ? 7.146 6.100 2.618 1.00 98.06 139 ILE A N 1
ATOM 1075 C CA . ILE A 1 139 ? 5.723 6.309 2.918 1.00 98.06 139 ILE A CA 1
ATOM 1076 C C . ILE A 1 139 ? 5.055 4.967 3.258 1.00 98.06 139 ILE A C 1
ATOM 1078 O O . ILE A 1 139 ? 4.310 4.883 4.233 1.00 98.06 139 ILE A O 1
ATOM 1082 N N . VAL A 1 140 ? 5.353 3.906 2.498 1.00 98.56 140 VAL A N 1
ATOM 1083 C CA . VAL A 1 140 ? 4.833 2.544 2.740 1.00 98.56 140 VAL A CA 1
ATOM 1084 C C . VAL A 1 140 ? 5.253 2.035 4.121 1.00 98.56 140 VAL A C 1
ATOM 1086 O O . VAL A 1 140 ? 4.428 1.538 4.888 1.00 98.56 140 VAL A O 1
ATOM 1089 N N . VAL A 1 141 ? 6.533 2.199 4.465 1.00 98.25 141 VAL A N 1
ATOM 1090 C CA . VAL A 1 141 ? 7.095 1.844 5.770 1.00 98.25 141 VAL A CA 1
ATOM 1091 C C . VAL A 1 141 ? 6.379 2.633 6.866 1.00 98.25 141 VAL A C 1
ATOM 1093 O O . VAL A 1 141 ? 5.880 2.026 7.814 1.00 98.25 141 VAL A O 1
ATOM 1096 N N . ALA A 1 142 ? 6.220 3.951 6.720 1.00 97.38 142 ALA A N 1
ATOM 1097 C CA . ALA A 1 142 ? 5.490 4.757 7.698 1.00 97.38 142 ALA A CA 1
ATOM 1098 C C . ALA A 1 142 ? 4.027 4.300 7.877 1.00 97.38 142 ALA A C 1
ATOM 1100 O O . ALA A 1 142 ? 3.573 4.142 9.013 1.00 97.38 142 ALA A O 1
ATOM 1101 N N . ALA A 1 143 ? 3.309 4.022 6.783 1.00 97.88 143 ALA A N 1
ATOM 1102 C CA . ALA A 1 143 ? 1.931 3.523 6.815 1.00 97.88 143 ALA A CA 1
ATOM 1103 C C . ALA A 1 143 ? 1.820 2.161 7.525 1.00 97.88 143 ALA A C 1
ATOM 1105 O O . ALA A 1 143 ? 0.923 1.951 8.347 1.00 97.88 143 ALA A O 1
ATOM 1106 N N . SER A 1 144 ? 2.768 1.252 7.266 1.00 98.50 144 SER A N 1
ATOM 1107 C CA . SER A 1 144 ? 2.766 -0.113 7.810 1.00 98.50 144 SER A CA 1
ATOM 1108 C C . SER A 1 144 ? 2.762 -0.163 9.341 1.00 98.50 144 SER A C 1
ATOM 1110 O O . SER A 1 144 ? 2.129 -1.046 9.926 1.00 98.50 144 SER A O 1
ATOM 1112 N N . ARG A 1 145 ? 3.392 0.827 9.994 1.00 97.19 145 ARG A N 1
ATOM 1113 C CA . ARG A 1 145 ? 3.373 0.977 11.453 1.00 97.19 145 ARG A CA 1
ATOM 1114 C C . ARG A 1 145 ? 1.946 1.047 11.981 1.00 97.19 145 ARG A C 1
ATOM 1116 O O . ARG A 1 145 ? 1.597 0.303 12.892 1.00 97.19 145 ARG A O 1
ATOM 1123 N N . PHE A 1 146 ? 1.129 1.940 11.425 1.00 96.44 146 PHE A N 1
ATOM 1124 C CA . PHE A 1 146 ? -0.222 2.181 11.929 1.00 96.44 146 PHE A CA 1
ATOM 1125 C C . PHE A 1 146 ? -1.174 1.041 11.589 1.00 96.44 146 PHE A C 1
ATOM 1127 O O . PHE A 1 146 ? -2.021 0.697 12.407 1.00 96.44 146 PHE A O 1
ATOM 1134 N N . HIS A 1 147 ? -0.984 0.386 10.442 1.00 97.44 147 HIS A N 1
ATOM 1135 C CA . HIS A 1 147 ? -1.726 -0.834 10.141 1.00 97.44 147 HIS A CA 1
ATOM 1136 C C . HIS A 1 147 ? -1.441 -1.928 11.172 1.00 97.44 147 HIS A C 1
ATOM 1138 O O . HIS A 1 147 ? -2.381 -2.449 11.772 1.00 97.44 147 HIS A O 1
ATOM 1144 N N . LEU A 1 148 ? -0.163 -2.221 11.457 1.00 97.69 148 LEU A N 1
ATOM 1145 C CA . LEU A 1 148 ? 0.185 -3.199 12.490 1.00 97.69 148 LEU A CA 1
ATOM 1146 C C . LEU A 1 148 ? -0.318 -2.766 13.869 1.00 97.69 148 LEU A C 1
ATOM 1148 O O . LEU A 1 148 ? -0.870 -3.589 14.597 1.00 97.69 148 LEU A O 1
ATOM 1152 N N . LYS A 1 149 ? -0.181 -1.478 14.207 1.00 95.44 149 LYS A N 1
ATOM 1153 C CA . LYS A 1 149 ? -0.689 -0.912 15.460 1.00 95.44 149 LYS A CA 1
ATOM 1154 C C . LYS A 1 149 ? -2.178 -1.215 15.633 1.00 95.44 149 LYS A C 1
ATOM 1156 O O . LYS A 1 149 ? -2.537 -1.814 16.639 1.00 95.44 149 LYS A O 1
ATOM 1161 N N . HIS A 1 150 ? -3.021 -0.895 14.652 1.00 94.44 150 HIS A N 1
ATOM 1162 C CA . HIS A 1 150 ? -4.473 -1.108 14.729 1.00 94.44 150 HIS A CA 1
ATOM 1163 C C . HIS A 1 150 ? -4.901 -2.581 14.631 1.00 94.44 150 HIS A C 1
ATOM 1165 O O . HIS A 1 150 ? -6.006 -2.926 15.044 1.00 94.44 150 HIS A O 1
ATOM 1171 N N . ILE A 1 151 ? -4.035 -3.477 14.146 1.00 95.69 151 ILE A N 1
ATOM 1172 C CA . ILE A 1 151 ? -4.265 -4.928 14.223 1.00 95.69 151 ILE A CA 1
ATOM 1173 C C . ILE A 1 151 ? -4.132 -5.423 15.669 1.00 95.69 151 ILE A C 1
ATOM 1175 O O . ILE A 1 151 ? -4.965 -6.205 16.134 1.00 95.69 151 ILE A O 1
ATOM 1179 N N . ILE A 1 152 ? -3.081 -4.988 16.371 1.00 94.06 152 ILE A N 1
ATOM 1180 C CA . ILE A 1 152 ? -2.713 -5.529 17.688 1.00 94.06 152 ILE A CA 1
ATOM 1181 C C . ILE A 1 152 ? -3.296 -4.743 18.863 1.00 94.06 152 ILE A C 1
ATOM 1183 O O . ILE A 1 152 ? -3.368 -5.286 19.966 1.00 94.06 152 ILE A O 1
ATOM 1187 N N . PHE A 1 153 ? -3.675 -3.477 18.656 1.00 91.25 153 PHE A N 1
ATOM 1188 C CA . PHE A 1 153 ? -4.167 -2.626 19.735 1.00 91.25 153 PHE A CA 1
ATOM 1189 C C . PHE A 1 153 ? -5.441 -3.217 20.353 1.00 91.25 153 PHE A C 1
ATOM 1191 O O . PHE A 1 153 ? -6.335 -3.655 19.614 1.00 91.25 153 PHE A O 1
ATOM 1198 N N . PRO A 1 154 ? -5.542 -3.259 21.693 1.00 86.31 154 PRO A N 1
ATOM 1199 C CA . PRO A 1 154 ? -6.789 -3.596 22.362 1.00 86.31 154 PRO A CA 1
ATOM 1200 C C . PRO A 1 154 ? -7.823 -2.495 22.093 1.00 86.31 154 PRO A C 1
ATOM 1202 O O . PRO A 1 154 ? -7.455 -1.341 21.887 1.00 86.31 154 PRO A O 1
ATOM 1205 N N . ASP A 1 155 ? -9.105 -2.855 22.083 1.00 79.38 155 ASP A N 1
ATOM 1206 C CA . ASP A 1 155 ? -10.161 -1.840 22.044 1.00 79.38 155 ASP A CA 1
ATOM 1207 C C . ASP A 1 155 ? -10.125 -1.022 23.328 1.00 79.38 155 ASP A C 1
ATOM 1209 O O . ASP A 1 155 ? -10.042 -1.594 24.418 1.00 79.38 155 ASP A O 1
ATOM 1213 N N . VAL A 1 156 ? -10.212 0.294 23.172 1.00 67.44 156 VAL A N 1
ATOM 1214 C CA . VAL A 1 156 ? -10.286 1.238 24.288 1.00 67.44 156 VAL A CA 1
ATOM 1215 C C . VAL A 1 156 ? -11.708 1.787 24.402 1.00 67.44 156 VAL A C 1
ATOM 1217 O O . VAL A 1 156 ? -12.260 1.750 25.493 1.00 67.44 156 VAL A O 1
ATOM 1220 N N . ASP A 1 157 ? -12.342 2.138 23.271 1.00 61.12 157 ASP A N 1
ATOM 1221 C CA . ASP A 1 157 ? -13.705 2.682 23.213 1.00 61.12 157 ASP A CA 1
ATOM 1222 C C . ASP A 1 157 ? -14.525 2.150 22.012 1.00 61.12 157 ASP A C 1
ATOM 1224 O O . ASP A 1 157 ? -14.018 1.989 20.899 1.00 61.12 157 ASP A O 1
ATOM 1228 N N . TYR A 1 158 ? -15.819 1.875 22.242 1.00 64.06 158 TYR A N 1
ATOM 1229 C CA . TYR A 1 158 ? -16.880 1.537 21.262 1.00 64.06 158 TYR A CA 1
ATOM 1230 C C . TYR A 1 158 ? -16.624 0.407 20.243 1.00 64.06 158 TYR A C 1
ATOM 1232 O O . TYR A 1 158 ? -17.442 0.183 19.351 1.00 64.06 158 TYR A O 1
ATOM 1240 N N . GLY A 1 159 ? -15.529 -0.346 20.348 1.00 76.69 159 GLY A N 1
ATOM 1241 C CA . GLY A 1 159 ? -15.285 -1.486 19.462 1.00 76.69 159 GLY A CA 1
ATOM 1242 C C . GLY A 1 159 ? -14.692 -1.138 18.089 1.00 76.69 159 GLY A C 1
ATOM 1243 O O . GLY A 1 159 ? -14.585 -2.011 17.217 1.00 76.69 159 GLY A O 1
ATOM 1244 N N . VAL A 1 160 ? -14.380 0.142 17.843 1.00 83.31 160 VAL A N 1
ATOM 1245 C CA . VAL A 1 160 ? -14.090 0.682 16.501 1.00 83.31 160 VAL A CA 1
ATOM 1246 C C . VAL A 1 160 ? -12.832 0.051 15.905 1.00 83.31 160 VAL A C 1
ATOM 1248 O O . VAL A 1 160 ? -12.838 -0.365 14.741 1.00 83.31 160 VAL A O 1
ATOM 1251 N N . ILE A 1 161 ? -11.774 -0.091 16.709 1.00 85.56 161 ILE A N 1
ATOM 1252 C CA . ILE A 1 161 ? -10.474 -0.602 16.254 1.00 85.56 161 ILE A CA 1
ATOM 1253 C C . ILE A 1 161 ? -10.543 -2.093 15.962 1.00 85.56 161 ILE A C 1
ATOM 1255 O O . ILE A 1 161 ? -10.036 -2.546 14.933 1.00 85.56 161 ILE A O 1
ATOM 1259 N N . LYS A 1 162 ? -11.243 -2.865 16.801 1.00 86.19 162 LYS A N 1
ATOM 1260 C CA . LYS A 1 162 ? -11.460 -4.292 16.538 1.00 86.19 162 LYS A CA 1
ATOM 1261 C C . LYS A 1 162 ? -12.255 -4.526 15.259 1.00 86.19 162 LYS A C 1
ATOM 1263 O O . LYS A 1 162 ? -11.981 -5.503 14.559 1.00 86.19 162 LYS A O 1
ATOM 1268 N N . CYS A 1 163 ? -13.202 -3.642 14.937 1.00 89.88 163 CYS A N 1
ATOM 1269 C CA . CYS A 1 163 ? -13.995 -3.765 13.719 1.00 89.88 163 CYS A CA 1
ATOM 1270 C C . CYS A 1 163 ? -13.132 -3.670 12.458 1.00 89.88 163 CYS A C 1
ATOM 1272 O O . CYS A 1 163 ? -13.367 -4.460 11.556 1.00 89.88 163 CYS A O 1
ATOM 1274 N N . ILE A 1 164 ? -12.121 -2.794 12.412 1.00 92.81 164 ILE A N 1
ATOM 1275 C CA . ILE A 1 164 ? -11.295 -2.538 11.212 1.00 92.81 164 ILE A CA 1
ATOM 1276 C C . ILE A 1 164 ? -10.014 -3.380 11.105 1.00 92.81 164 ILE A C 1
ATOM 1278 O O . ILE A 1 164 ? -9.109 -3.064 10.322 1.00 92.81 164 ILE A O 1
ATOM 1282 N N . ARG A 1 165 ? -9.869 -4.438 11.909 1.00 94.38 165 ARG A N 1
ATOM 1283 C CA . ARG A 1 165 ? -8.656 -5.273 11.881 1.00 94.38 165 ARG A CA 1
ATOM 1284 C C . ARG A 1 165 ? -8.481 -5.999 10.552 1.00 94.38 165 ARG A C 1
ATOM 1286 O O . ARG A 1 165 ? -7.352 -6.093 10.080 1.00 94.38 165 ARG A O 1
ATOM 1293 N N . GLY A 1 166 ? -9.561 -6.486 9.935 1.00 95.88 166 GLY A N 1
ATOM 1294 C CA . GLY A 1 166 ? -9.477 -7.181 8.650 1.00 95.88 166 GLY A CA 1
ATOM 1295 C C . GLY A 1 166 ? -8.995 -6.253 7.539 1.00 95.88 166 GLY A C 1
ATOM 1296 O O . GLY A 1 166 ? -8.075 -6.610 6.803 1.00 95.88 166 GLY A O 1
ATOM 1297 N N . TYR A 1 167 ? -9.519 -5.027 7.485 1.00 96.62 167 TYR A N 1
ATOM 1298 C CA . TYR A 1 167 ? -8.984 -3.977 6.622 1.00 96.62 167 TYR A CA 1
ATOM 1299 C C . TYR A 1 167 ? -7.484 -3.736 6.863 1.00 96.62 167 TYR A C 1
ATOM 1301 O O . TYR A 1 167 ? -6.704 -3.759 5.910 1.00 96.62 167 TYR A O 1
ATOM 1309 N N . ASN A 1 168 ? -7.062 -3.536 8.117 1.00 97.38 168 ASN A N 1
ATOM 1310 C CA . ASN A 1 168 ? -5.659 -3.234 8.412 1.00 97.38 168 ASN A CA 1
ATOM 1311 C C . ASN A 1 168 ? -4.723 -4.404 8.071 1.00 97.38 168 ASN A C 1
ATOM 1313 O O . ASN A 1 168 ? -3.605 -4.160 7.623 1.00 97.38 168 ASN A O 1
ATOM 1317 N N . MET A 1 169 ? -5.182 -5.655 8.192 1.00 98.31 169 MET A N 1
ATOM 1318 C CA . MET A 1 169 ? -4.447 -6.825 7.698 1.00 98.31 169 MET A CA 1
ATOM 1319 C C . MET A 1 169 ? -4.251 -6.768 6.181 1.00 98.31 169 MET A C 1
ATOM 1321 O O . MET A 1 169 ? -3.131 -6.940 5.705 1.00 98.31 169 MET A O 1
ATOM 1325 N N . ILE A 1 170 ? -5.308 -6.480 5.415 1.00 98.50 170 ILE A N 1
ATOM 1326 C CA . ILE A 1 170 ? -5.226 -6.378 3.947 1.00 98.50 170 ILE A CA 1
ATOM 1327 C C . ILE A 1 170 ? -4.305 -5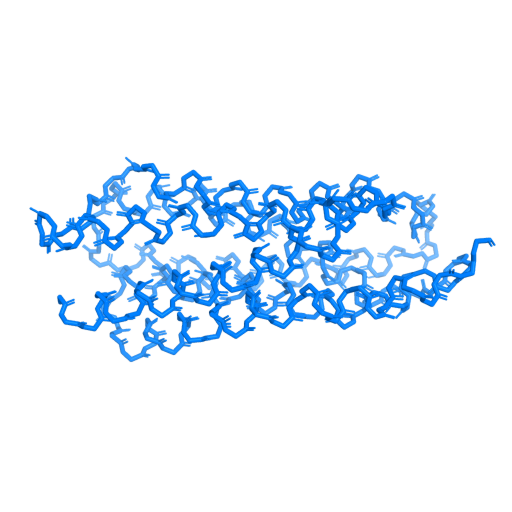.227 3.532 1.00 98.50 170 ILE A C 1
ATOM 1329 O O . ILE A 1 170 ? -3.491 -5.387 2.625 1.00 98.50 170 ILE A O 1
ATOM 1333 N N . ALA A 1 171 ? -4.404 -4.078 4.201 1.00 98.38 171 ALA A N 1
ATOM 1334 C CA . ALA A 1 171 ? -3.565 -2.920 3.920 1.00 98.38 171 ALA A CA 1
ATOM 1335 C C . ALA A 1 171 ? -2.090 -3.157 4.298 1.00 98.38 171 ALA A C 1
ATOM 1337 O O . ALA A 1 171 ? -1.191 -2.705 3.588 1.00 98.38 171 ALA A O 1
ATOM 1338 N N . LEU A 1 172 ? -1.816 -3.925 5.359 1.00 98.69 172 LEU A N 1
ATOM 1339 C CA . LEU A 1 172 ? -0.458 -4.347 5.702 1.00 98.69 172 LEU A CA 1
ATOM 1340 C C . LEU A 1 172 ? 0.116 -5.322 4.660 1.00 98.69 172 LEU A C 1
ATOM 1342 O O . LEU A 1 172 ? 1.276 -5.183 4.272 1.00 98.69 172 LEU A O 1
ATOM 1346 N N . VAL A 1 173 ? -0.698 -6.260 4.158 1.00 98.75 173 VAL A N 1
ATOM 1347 C CA . VAL A 1 173 ? -0.319 -7.141 3.038 1.00 98.75 173 VAL A CA 1
ATOM 1348 C C . VAL A 1 173 ? -0.034 -6.323 1.779 1.00 98.75 173 VAL A C 1
ATOM 1350 O O . VAL A 1 173 ? 0.968 -6.572 1.116 1.00 98.75 173 VAL A O 1
ATOM 1353 N N . LEU A 1 174 ? -0.846 -5.301 1.488 1.00 98.75 174 LEU A N 1
ATOM 1354 C CA . LEU A 1 174 ? -0.604 -4.371 0.385 1.00 98.75 174 LEU A CA 1
ATOM 1355 C C . LEU A 1 174 ? 0.735 -3.631 0.549 1.00 98.75 174 LEU A C 1
ATOM 1357 O O . LEU A 1 174 ? 1.499 -3.545 -0.408 1.00 98.75 174 LEU A O 1
ATOM 1361 N N . CYS A 1 175 ? 1.065 -3.158 1.758 1.00 98.75 175 CYS A N 1
ATOM 1362 C CA . CYS A 1 175 ? 2.370 -2.546 2.041 1.00 98.75 175 CYS A CA 1
ATOM 1363 C C . CYS A 1 175 ? 3.524 -3.519 1.748 1.00 98.75 175 CYS A C 1
ATOM 1365 O O . CYS A 1 175 ? 4.474 -3.167 1.049 1.00 98.75 175 CYS A O 1
ATOM 1367 N N . ALA A 1 176 ? 3.430 -4.752 2.256 1.00 98.81 176 ALA A N 1
ATOM 1368 C CA . ALA A 1 176 ? 4.457 -5.771 2.061 1.00 98.81 176 ALA A CA 1
ATOM 1369 C C . ALA A 1 176 ? 4.618 -6.151 0.583 1.00 98.81 176 ALA A C 1
ATOM 1371 O O . ALA A 1 176 ? 5.738 -6.179 0.076 1.00 98.81 176 ALA A O 1
ATOM 1372 N N . ALA A 1 177 ? 3.508 -6.379 -0.123 1.00 98.75 177 ALA A N 1
ATOM 1373 C CA . ALA A 1 177 ? 3.512 -6.719 -1.539 1.00 98.75 177 ALA A CA 1
ATOM 1374 C C . ALA A 1 177 ? 4.127 -5.599 -2.389 1.00 98.75 177 ALA A C 1
ATOM 1376 O O . ALA A 1 177 ? 4.923 -5.892 -3.274 1.00 98.75 177 ALA A O 1
ATOM 1377 N N . THR A 1 178 ? 3.856 -4.327 -2.079 1.00 98.69 178 THR A N 1
ATOM 1378 C CA . THR A 1 178 ? 4.477 -3.192 -2.779 1.00 98.69 178 THR A CA 1
ATOM 1379 C C . THR A 1 178 ? 5.987 -3.108 -2.547 1.00 98.69 178 THR A C 1
ATOM 1381 O O . THR A 1 178 ? 6.730 -2.887 -3.501 1.00 98.69 178 THR A O 1
ATOM 1384 N N . ILE A 1 179 ? 6.474 -3.324 -1.316 1.00 98.69 179 ILE A N 1
ATOM 1385 C CA . ILE A 1 179 ? 7.925 -3.383 -1.049 1.00 98.69 179 ILE A CA 1
ATOM 1386 C C . ILE A 1 179 ? 8.571 -4.539 -1.818 1.00 98.69 179 ILE A C 1
ATOM 1388 O O . ILE A 1 179 ? 9.582 -4.340 -2.490 1.00 98.69 179 ILE A O 1
ATOM 1392 N N . ILE A 1 180 ? 7.975 -5.732 -1.751 1.00 98.62 180 ILE A N 1
ATOM 1393 C CA . ILE A 1 180 ? 8.471 -6.923 -2.450 1.00 98.62 180 ILE A CA 1
ATOM 1394 C C . ILE A 1 180 ? 8.495 -6.685 -3.962 1.00 98.62 180 ILE A C 1
ATOM 1396 O O . ILE A 1 180 ? 9.489 -7.012 -4.604 1.00 98.62 180 ILE A O 1
ATOM 1400 N N . MET A 1 181 ? 7.451 -6.066 -4.514 1.00 98.06 181 MET A N 1
ATOM 1401 C CA . MET A 1 181 ? 7.367 -5.692 -5.925 1.00 98.06 181 MET A CA 1
ATOM 1402 C C . MET A 1 181 ? 8.535 -4.783 -6.324 1.00 98.0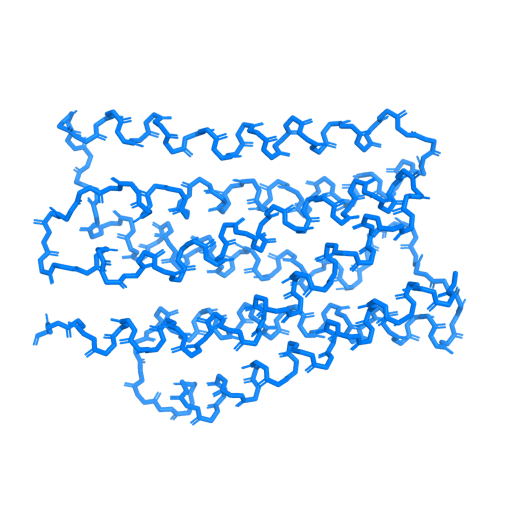6 181 MET A C 1
ATOM 1404 O O . MET A 1 181 ? 9.279 -5.135 -7.236 1.00 98.06 181 MET A O 1
ATOM 1408 N N . MET A 1 182 ? 8.793 -3.700 -5.583 1.00 97.81 182 MET A N 1
ATOM 1409 C CA . MET A 1 182 ? 9.914 -2.790 -5.868 1.00 97.81 182 MET A CA 1
ATOM 1410 C C . MET A 1 182 ? 11.285 -3.476 -5.767 1.00 97.81 182 MET A C 1
ATOM 1412 O O . MET A 1 182 ? 12.149 -3.264 -6.618 1.00 97.81 182 MET A O 1
ATOM 1416 N N . VAL A 1 183 ? 11.497 -4.322 -4.752 1.00 97.88 183 VAL A N 1
ATOM 1417 C CA . VAL A 1 183 ? 12.755 -5.076 -4.591 1.00 97.88 183 VAL A CA 1
ATOM 1418 C C . VAL A 1 183 ? 12.930 -6.083 -5.725 1.00 97.88 183 VAL A C 1
ATOM 1420 O O . VAL A 1 183 ? 14.010 -6.164 -6.306 1.00 97.88 183 VAL A O 1
ATOM 1423 N N . SER A 1 184 ? 11.873 -6.821 -6.068 1.00 97.06 184 SER A N 1
ATOM 1424 C CA . SER A 1 184 ? 11.892 -7.810 -7.149 1.00 97.06 184 SER A CA 1
ATOM 1425 C C . SER A 1 184 ? 12.129 -7.175 -8.516 1.00 97.06 184 SER A C 1
ATOM 1427 O O . SER A 1 184 ? 12.834 -7.759 -9.331 1.00 97.06 184 SER A O 1
ATOM 1429 N N . ASP A 1 185 ? 11.623 -5.962 -8.736 1.00 95.38 185 ASP A N 1
ATOM 1430 C CA . ASP A 1 185 ? 11.870 -5.197 -9.953 1.00 95.38 185 ASP A CA 1
ATOM 1431 C C . ASP A 1 185 ? 13.321 -4.689 -10.024 1.00 95.38 185 ASP A C 1
ATOM 1433 O O . ASP A 1 185 ? 13.993 -4.812 -11.046 1.00 95.38 185 ASP A O 1
ATOM 1437 N N . CYS A 1 186 ? 13.879 -4.187 -8.918 1.00 95.94 186 CYS A N 1
ATOM 1438 C CA . CYS A 1 186 ? 15.307 -3.853 -8.859 1.00 95.94 186 CYS A CA 1
ATOM 1439 C C . CYS A 1 186 ? 16.207 -5.086 -9.066 1.00 95.94 186 CYS A C 1
ATOM 1441 O O . CYS A 1 186 ? 17.243 -4.995 -9.718 1.00 95.94 186 CYS A O 1
ATOM 1443 N N . ALA A 1 187 ? 15.812 -6.241 -8.531 1.00 95.75 187 ALA A N 1
ATOM 1444 C CA . ALA A 1 187 ? 16.567 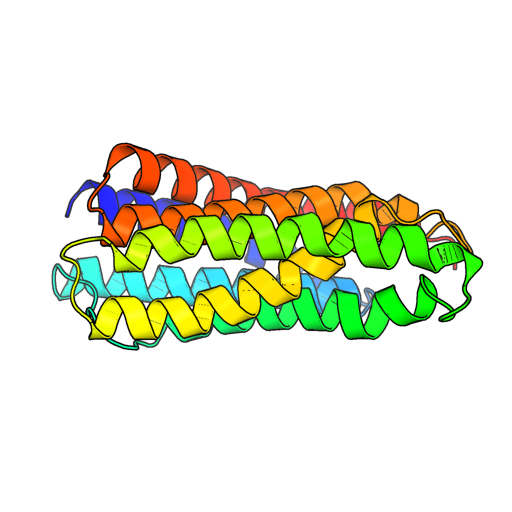-7.487 -8.631 1.00 95.75 187 ALA A CA 1
ATOM 1445 C C . ALA A 1 187 ? 16.290 -8.280 -9.922 1.00 95.75 187 ALA A C 1
ATOM 1447 O O . ALA A 1 187 ? 16.925 -9.310 -10.135 1.00 95.75 187 ALA A O 1
ATOM 1448 N N . GLN A 1 188 ? 15.350 -7.826 -10.762 1.00 93.94 188 GLN A N 1
ATOM 1449 C CA . GLN A 1 188 ? 14.912 -8.511 -11.986 1.00 93.94 188 GLN A CA 1
ATOM 1450 C C . GLN A 1 188 ? 14.422 -9.957 -11.735 1.00 93.94 188 GLN A C 1
ATOM 1452 O O . GLN A 1 188 ? 14.617 -10.863 -12.544 1.00 93.94 188 GLN A O 1
ATOM 1457 N N . ILE A 1 189 ? 13.748 -10.184 -10.600 1.00 95.56 189 ILE A N 1
ATOM 1458 C CA . ILE A 1 189 ? 13.175 -11.483 -10.216 1.00 95.56 189 ILE A CA 1
ATOM 1459 C C . ILE A 1 189 ? 11.720 -11.549 -10.700 1.00 95.56 189 ILE A C 1
ATOM 1461 O O . ILE A 1 189 ? 10.782 -11.271 -9.948 1.00 95.56 189 ILE A O 1
ATOM 1465 N N . ALA A 1 190 ? 11.530 -11.945 -11.961 1.00 95.00 190 ALA A N 1
ATOM 1466 C CA . ALA A 1 190 ? 10.228 -11.918 -12.637 1.00 95.00 190 ALA A CA 1
ATOM 1467 C C . ALA A 1 190 ? 9.108 -12.648 -11.870 1.00 95.00 190 ALA A C 1
ATOM 1469 O O . ALA A 1 190 ? 8.014 -12.111 -11.712 1.00 95.00 190 ALA A O 1
ATOM 1470 N N . GLY A 1 191 ? 9.372 -13.846 -11.333 1.00 96.25 191 GLY A N 1
ATOM 1471 C CA . GLY A 1 191 ? 8.357 -14.618 -10.603 1.00 96.25 191 GLY A CA 1
ATOM 1472 C C . GLY A 1 191 ? 7.825 -13.889 -9.365 1.00 96.25 191 GLY A C 1
ATOM 1473 O O . GLY A 1 191 ? 6.616 -13.809 -9.156 1.00 96.25 191 GLY A O 1
ATOM 1474 N N . LEU A 1 192 ? 8.721 -13.290 -8.575 1.00 96.75 192 LEU A N 1
ATOM 1475 C CA . LEU A 1 192 ? 8.348 -12.546 -7.371 1.00 96.75 192 LEU A CA 1
ATOM 1476 C C . LEU A 1 192 ? 7.647 -11.223 -7.716 1.00 96.75 192 LEU A C 1
ATOM 1478 O O . LEU A 1 192 ? 6.705 -10.825 -7.027 1.00 96.75 192 LEU A O 1
ATOM 1482 N N . TYR A 1 193 ? 8.049 -10.587 -8.818 1.00 97.38 193 TYR A N 1
ATOM 1483 C CA . TYR A 1 193 ? 7.392 -9.396 -9.351 1.00 97.38 193 TYR A CA 1
ATOM 1484 C C . TYR A 1 193 ? 5.941 -9.674 -9.766 1.00 97.38 193 TYR A C 1
ATOM 1486 O O . TYR A 1 193 ? 5.031 -8.936 -9.390 1.00 97.38 193 TYR A O 1
ATOM 1494 N N . ILE A 1 194 ? 5.690 -10.773 -10.482 1.00 97.38 194 ILE A N 1
ATOM 1495 C CA . ILE A 1 194 ? 4.334 -11.166 -10.890 1.00 97.38 194 ILE A CA 1
ATOM 1496 C C . ILE A 1 194 ? 3.477 -11.489 -9.661 1.00 97.38 194 ILE A C 1
ATOM 1498 O O . ILE A 1 194 ? 2.377 -10.958 -9.518 1.00 97.38 194 ILE A O 1
ATOM 1502 N N . VAL A 1 195 ? 3.987 -12.325 -8.749 1.00 98.12 195 VAL A N 1
ATOM 1503 C CA . VAL A 1 195 ? 3.247 -12.746 -7.547 1.00 98.12 195 VAL A CA 1
ATOM 1504 C C . VAL A 1 195 ? 2.882 -11.549 -6.672 1.00 98.12 195 VAL A C 1
ATOM 1506 O O . VAL A 1 195 ? 1.737 -11.433 -6.237 1.00 98.12 195 VAL A O 1
ATOM 1509 N N . SER A 1 196 ? 3.820 -10.630 -6.444 1.00 98.31 196 SER A N 1
ATOM 1510 C CA . SER A 1 196 ? 3.550 -9.424 -5.657 1.00 98.31 196 SER A CA 1
ATOM 1511 C C . SER A 1 196 ? 2.492 -8.529 -6.311 1.00 98.31 196 SER A C 1
ATOM 1513 O O . SER A 1 196 ? 1.580 -8.084 -5.616 1.00 98.31 196 SER A O 1
ATOM 1515 N N . ASN A 1 197 ? 2.516 -8.345 -7.635 1.00 98.50 197 ASN A N 1
ATOM 1516 C CA . ASN A 1 197 ? 1.466 -7.609 -8.349 1.00 98.50 197 ASN A CA 1
ATOM 1517 C C . ASN A 1 197 ? 0.095 -8.307 -8.290 1.00 98.50 197 ASN A C 1
ATOM 1519 O O . ASN A 1 197 ? -0.918 -7.635 -8.110 1.00 98.50 197 ASN A O 1
ATOM 1523 N N . ILE A 1 198 ? 0.032 -9.641 -8.354 1.00 98.56 198 ILE A N 1
ATOM 1524 C CA . ILE A 1 198 ? -1.228 -10.386 -8.160 1.00 98.56 198 ILE A CA 1
ATOM 1525 C C . ILE A 1 198 ? -1.794 -10.141 -6.754 1.00 98.56 198 ILE A C 1
ATOM 1527 O O . ILE A 1 198 ? -2.996 -9.920 -6.597 1.00 98.56 198 ILE A O 1
ATOM 1531 N N . ILE A 1 199 ? -0.936 -10.132 -5.731 1.00 98.75 199 ILE A N 1
ATOM 1532 C CA . ILE A 1 199 ? -1.350 -9.831 -4.354 1.00 98.75 199 ILE A CA 1
ATOM 1533 C C . ILE A 1 199 ? -1.860 -8.386 -4.252 1.00 98.75 199 ILE A C 1
ATOM 1535 O O . ILE A 1 199 ? -2.933 -8.167 -3.690 1.00 98.75 199 ILE A O 1
ATOM 1539 N N . ILE A 1 200 ? -1.153 -7.413 -4.843 1.00 98.81 200 ILE A N 1
ATOM 1540 C CA . ILE A 1 200 ? -1.591 -6.006 -4.903 1.00 98.81 200 ILE A CA 1
ATOM 1541 C C . ILE A 1 200 ? -2.974 -5.901 -5.562 1.00 98.81 200 ILE A C 1
ATOM 1543 O O . ILE A 1 200 ? -3.865 -5.242 -5.021 1.00 98.81 200 ILE A O 1
ATOM 1547 N N . ALA A 1 201 ? -3.182 -6.583 -6.691 1.00 98.69 201 ALA A N 1
ATOM 1548 C CA . ALA A 1 201 ? -4.461 -6.622 -7.392 1.00 98.69 201 ALA A CA 1
ATOM 1549 C C . ALA A 1 201 ? -5.581 -7.195 -6.505 1.00 98.69 201 ALA A C 1
ATOM 1551 O O . ALA A 1 201 ? -6.640 -6.579 -6.366 1.00 98.69 201 ALA A O 1
ATOM 1552 N N . GLY A 1 202 ? -5.329 -8.323 -5.833 1.00 98.56 202 GLY A N 1
ATOM 1553 C CA . GLY A 1 202 ? -6.269 -8.915 -4.878 1.00 98.56 202 GLY A CA 1
ATOM 1554 C C . GLY A 1 202 ? -6.630 -7.957 -3.740 1.00 98.56 202 GLY A C 1
ATOM 1555 O O . GLY A 1 202 ? -7.812 -7.746 -3.455 1.00 98.56 202 GLY A O 1
ATOM 1556 N N . CYS A 1 203 ? -5.631 -7.302 -3.139 1.00 98.62 203 CYS A N 1
ATOM 1557 C CA . CYS A 1 203 ? -5.845 -6.274 -2.120 1.00 98.62 203 CYS A CA 1
ATOM 1558 C C . CYS A 1 203 ? -6.737 -5.136 -2.638 1.00 98.62 203 CYS A C 1
ATOM 1560 O O . CYS A 1 203 ? -7.661 -4.731 -1.934 1.00 98.62 203 CYS A O 1
ATOM 1562 N N . CYS A 1 204 ? -6.518 -4.657 -3.868 1.00 98.44 204 CYS A N 1
ATOM 1563 C CA . CYS A 1 204 ? -7.297 -3.560 -4.448 1.00 98.44 204 CYS A CA 1
ATOM 1564 C C . CYS A 1 204 ? -8.792 -3.881 -4.593 1.00 98.44 204 CYS A C 1
ATOM 1566 O O . CYS A 1 204 ? -9.630 -3.004 -4.377 1.00 98.44 204 CYS A O 1
ATOM 1568 N N . VAL A 1 205 ? -9.134 -5.132 -4.913 1.00 98.12 205 VAL A N 1
ATOM 1569 C CA . VAL A 1 205 ? -10.533 -5.569 -5.052 1.00 98.12 205 VAL A CA 1
ATOM 1570 C C . VAL A 1 205 ? -11.187 -5.803 -3.689 1.00 98.12 205 VAL A C 1
ATOM 1572 O O . VAL A 1 205 ? -12.357 -5.477 -3.497 1.00 98.12 205 VAL A O 1
ATOM 1575 N N . ILE A 1 206 ? -10.446 -6.359 -2.726 1.00 97.88 206 ILE A N 1
ATOM 1576 C CA . ILE A 1 206 ? -11.014 -6.860 -1.464 1.00 97.88 206 ILE A CA 1
ATOM 1577 C C . ILE A 1 206 ? -11.094 -5.773 -0.381 1.00 97.88 206 ILE A C 1
ATOM 1579 O O . ILE A 1 206 ? -12.007 -5.798 0.450 1.00 97.88 206 ILE A O 1
ATOM 1583 N N . VAL A 1 207 ? -10.175 -4.801 -0.381 1.00 97.62 207 VAL A N 1
ATOM 1584 C CA . VAL A 1 207 ? -10.009 -3.857 0.737 1.00 97.62 207 VAL A CA 1
ATOM 1585 C C . VAL A 1 207 ? -11.259 -3.016 1.014 1.00 97.62 207 VAL A C 1
ATOM 1587 O O . VAL A 1 207 ? -11.655 -2.879 2.170 1.00 97.62 207 VAL A O 1
ATOM 1590 N N . LEU A 1 208 ? -11.932 -2.498 -0.020 1.00 96.69 208 LEU A N 1
ATOM 1591 C CA . LEU A 1 208 ? -13.108 -1.637 0.149 1.00 96.69 208 LEU A CA 1
ATOM 1592 C C . LEU A 1 208 ? -14.374 -2.408 0.557 1.00 96.69 208 LEU A C 1
ATOM 1594 O O . LEU A 1 208 ? -15.069 -1.941 1.463 1.00 96.69 208 LEU A O 1
ATOM 1598 N N . PRO A 1 209 ? -14.708 -3.574 -0.038 1.00 96.12 209 PRO A N 1
ATOM 1599 C CA . PRO A 1 209 ? -15.794 -4.416 0.460 1.00 96.12 209 PRO A CA 1
ATOM 1600 C C . PRO A 1 209 ? -15.626 -4.820 1.926 1.00 96.12 209 PRO A C 1
ATOM 1602 O O . PRO A 1 209 ? -16.577 -4.696 2.703 1.00 96.12 209 PRO A O 1
ATOM 1605 N N . VAL A 1 210 ? -14.420 -5.256 2.313 1.00 97.00 210 VAL A N 1
ATOM 1606 C CA . VAL A 1 210 ? -14.124 -5.646 3.698 1.00 97.00 210 VAL A CA 1
ATOM 1607 C C . VAL A 1 210 ? -14.273 -4.449 4.623 1.00 97.00 210 VAL A C 1
ATOM 1609 O O . VAL A 1 210 ? -15.056 -4.520 5.571 1.00 97.00 210 VAL A O 1
ATOM 1612 N N . LEU A 1 211 ? -13.622 -3.330 4.300 1.00 94.88 211 LEU A N 1
ATOM 1613 C CA . LEU A 1 211 ? -13.677 -2.143 5.139 1.00 94.88 211 LEU A CA 1
ATOM 1614 C C . LEU A 1 211 ? -15.109 -1.617 5.297 1.00 94.88 211 LEU A C 1
ATOM 1616 O O . LEU A 1 211 ? -15.525 -1.289 6.402 1.00 94.88 211 LEU A O 1
ATOM 1620 N N . LYS A 1 212 ? -15.905 -1.582 4.224 1.00 93.69 212 LYS A N 1
ATOM 1621 C CA . LYS A 1 212 ? -17.309 -1.154 4.302 1.00 93.69 212 LYS A CA 1
ATOM 1622 C C . LYS A 1 212 ? -18.125 -2.047 5.242 1.00 93.69 212 LYS A C 1
ATOM 1624 O O . LYS A 1 212 ? -18.908 -1.530 6.035 1.00 93.69 212 LYS A O 1
ATOM 1629 N N . ARG A 1 213 ? -17.952 -3.374 5.164 1.00 93.44 213 ARG A N 1
ATOM 1630 C CA . ARG A 1 213 ? -18.630 -4.328 6.063 1.00 93.44 213 ARG A CA 1
ATOM 1631 C C . ARG A 1 213 ? -18.215 -4.121 7.519 1.00 93.44 213 ARG A C 1
ATOM 1633 O O . ARG A 1 213 ? -19.025 -4.308 8.418 1.00 93.44 213 ARG A O 1
ATOM 1640 N N . GLU A 1 214 ? -16.951 -3.792 7.742 1.00 92.19 214 GLU A N 1
ATOM 1641 C CA . GLU A 1 214 ? -16.382 -3.558 9.067 1.00 92.19 214 GLU A CA 1
ATOM 1642 C C . GLU A 1 214 ? -16.861 -2.240 9.679 1.00 92.19 214 GLU A C 1
ATOM 1644 O O . GLU A 1 214 ? -17.318 -2.233 10.817 1.00 92.19 214 GLU A O 1
ATOM 1649 N N . VAL A 1 215 ? -16.858 -1.159 8.899 1.00 89.69 215 VAL A N 1
ATOM 1650 C CA . VAL A 1 215 ? -17.348 0.163 9.318 1.00 89.69 215 VAL A CA 1
ATOM 1651 C C . VAL A 1 215 ? -18.854 0.159 9.580 1.00 89.69 215 VAL A C 1
ATOM 1653 O O . VAL A 1 215 ? -19.322 0.857 10.469 1.00 89.69 215 VAL A O 1
ATOM 1656 N N . ALA A 1 216 ? -19.632 -0.671 8.878 1.00 87.69 216 ALA A N 1
ATOM 1657 C CA . ALA A 1 216 ? -21.068 -0.814 9.139 1.00 87.69 216 ALA A CA 1
ATOM 1658 C C . ALA A 1 216 ? -21.397 -1.360 10.544 1.00 87.69 216 ALA A C 1
ATOM 1660 O O . ALA A 1 216 ? -22.544 -1.276 10.970 1.00 87.69 216 ALA A O 1
ATOM 1661 N N . LYS A 1 217 ? -20.414 -1.938 11.249 1.00 85.69 217 LYS A N 1
ATOM 1662 C CA . LYS A 1 217 ? -20.566 -2.436 12.624 1.00 85.69 217 LYS A CA 1
ATOM 1663 C C . LYS A 1 217 ? -20.268 -1.378 13.680 1.00 85.69 217 LYS A C 1
ATOM 1665 O O . LYS A 1 217 ? -20.431 -1.665 14.861 1.00 85.69 217 LYS A O 1
ATOM 1670 N N . TRP A 1 218 ? -19.784 -0.205 13.279 1.00 82.25 218 TRP A N 1
ATOM 1671 C CA . TRP A 1 218 ? -19.535 0.883 14.209 1.00 82.25 218 TRP A CA 1
ATOM 1672 C C . TRP A 1 218 ? -20.878 1.323 14.796 1.00 82.25 218 TRP A C 1
ATOM 1674 O O . TRP A 1 218 ? -21.728 1.855 14.084 1.00 82.25 218 TRP A O 1
ATOM 1684 N N . THR A 1 219 ? -21.088 1.053 16.081 1.00 59.44 219 THR A N 1
ATOM 1685 C CA . THR A 1 219 ? -22.199 1.619 16.845 1.00 59.44 219 THR A CA 1
ATOM 1686 C C . THR A 1 219 ? -21.843 3.065 17.154 1.00 59.44 219 THR A C 1
ATOM 1688 O O . THR A 1 219 ? -20.962 3.309 17.978 1.00 59.44 219 THR A O 1
ATOM 1691 N N . ILE A 1 220 ? -22.471 3.992 16.431 1.00 56.69 220 ILE A N 1
ATOM 1692 C CA . ILE A 1 220 ? -22.450 5.430 16.725 1.00 56.69 220 ILE A CA 1
ATOM 1693 C C . ILE A 1 220 ? -23.666 5.742 17.589 1.00 56.69 220 ILE A C 1
ATOM 1695 O O . ILE A 1 220 ? -24.762 5.263 17.212 1.00 56.69 220 ILE A O 1
#

pLDDT: mean 93.34, std 7.29, range [56.69, 98.81]

Foldseek 3Di:
DVLQLVLLVLLLVLLVLLLVCLVVPPVVDPDDPLLVLQSVLSVLQNQLSVVSNVCCVPVVDDDLAADPSLRSLLSNLVSLLCSQVPPVCVQQPPPDPVCVVLLVVLLVLLVVLVVLLVLLVVFPRDPRNNVSV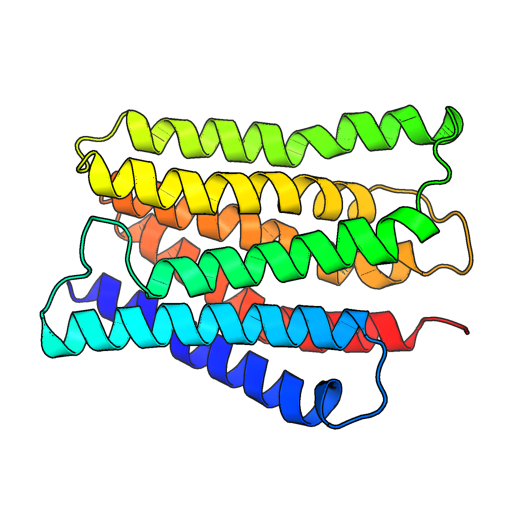VSSLVSLSSSSSRLSSLLPGDRDDQCLSVLCNVLSVLSSLLSNLSSQLSSCVSRVVSVSNSVSSNSNSVSSNVNSVSRVRSSVSRDD

Secondary structure (DSSP, 8-state):
-HHHHHHHHHHHHHHHHHHHHHIIIIITTT--HHHHHHHHHHHHHHHHHHHHHHHHHHHSS--SSS-HHHHHHHHHHHHHHHIIIIIIHHHH----GGGHHHHHHTTHHHHHHHHHHHGGGGSS--HHHHHHHHHHHHHHHHHHHHHHHHHHPPP-STTHHHHTHHHHHHHHHHHHHHHHHHHHHHTT-HHHHHHHHHHHHHHHHHHHHHHHHHHTT---

Sequence (220 aa):
MDYEMIAALIVFIASLIGFLYGVVTIVVRRNALYLKMIALGIACIMISYFYFTLQLLTREMIPSGFNVGMLGLVGCFLFLLSANYGQMDSLADDGSKTFAKYRYISYVAPIVLAVVFVFAYMTSAELAKKISYTLVAAIVVAASRFHLKHIIFPDVDYGVIKCIRGYNMIALVLCAATIIMMVSDCAQIAGLYIVSNIIIAGCCVIVLPVLKREVAKWTI